Protein AF-A0A9J6C7L0-F1 (afdb_monomer)

pLDDT: mean 84.67, std 9.62, range [51.88, 96.75]

Structure (mmCIF, N/CA/C/O backbone):
data_AF-A0A9J6C7L0-F1
#
_entry.id   AF-A0A9J6C7L0-F1
#
loop_
_atom_site.group_PDB
_atom_site.id
_atom_site.type_symbol
_atom_site.label_atom_id
_atom_site.label_alt_id
_atom_site.label_comp_id
_atom_site.label_asym_id
_atom_site.label_entity_id
_atom_site.label_seq_id
_atom_site.pdbx_PDB_ins_code
_atom_site.Cartn_x
_atom_site.Cartn_y
_atom_site.Cartn_z
_atom_site.occupancy
_atom_site.B_iso_or_equiv
_atom_site.auth_seq_id
_atom_site.auth_comp_id
_atom_site.auth_asym_id
_atom_site.auth_atom_id
_atom_site.pdbx_PDB_model_num
ATOM 1 N N . MET A 1 1 ? -44.181 -5.291 15.556 1.00 54.94 1 MET A N 1
ATOM 2 C CA . MET A 1 1 ? -43.807 -6.656 15.125 1.00 54.94 1 MET A CA 1
ATOM 3 C C . MET A 1 1 ? -42.482 -6.672 14.355 1.00 54.94 1 MET A C 1
ATOM 5 O O . MET A 1 1 ? -41.574 -7.349 14.804 1.00 54.94 1 MET A O 1
ATOM 9 N N . PHE A 1 2 ? -42.306 -5.864 13.298 1.00 54.66 2 PHE A N 1
ATOM 10 C CA . PHE A 1 2 ? -41.062 -5.820 12.501 1.00 54.66 2 PHE A CA 1
ATOM 11 C C . PHE A 1 2 ? -39.790 -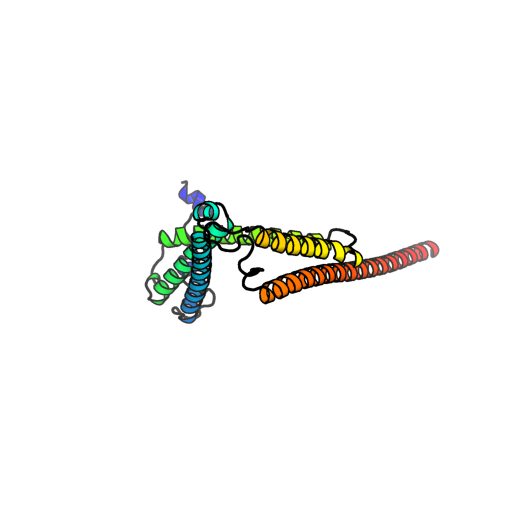5.464 13.306 1.00 54.66 2 PHE A C 1
ATOM 13 O O . PHE A 1 2 ? -38.812 -6.200 13.251 1.00 54.66 2 PHE A O 1
ATOM 20 N N . LYS A 1 3 ? -39.829 -4.419 14.153 1.00 56.06 3 LYS A N 1
ATOM 21 C CA . LYS A 1 3 ? -38.706 -4.065 15.053 1.00 56.06 3 LYS A CA 1
ATOM 22 C C . LYS A 1 3 ? -38.279 -5.210 15.981 1.00 56.06 3 LYS A C 1
ATOM 24 O O . LYS A 1 3 ? -37.093 -5.441 16.155 1.00 56.06 3 LYS A O 1
ATOM 29 N N . ALA A 1 4 ? -39.239 -5.961 16.523 1.00 58.25 4 ALA A N 1
ATOM 30 C CA . ALA A 1 4 ? -38.957 -7.078 17.427 1.00 58.25 4 ALA A CA 1
ATOM 31 C C . ALA A 1 4 ? -38.304 -8.272 16.704 1.00 58.25 4 ALA A C 1
ATOM 33 O O . ALA A 1 4 ? -37.498 -8.981 17.297 1.00 58.25 4 ALA A O 1
ATOM 34 N N . VAL A 1 5 ? -38.617 -8.481 15.419 1.00 62.66 5 VAL A N 1
ATOM 35 C CA . VAL A 1 5 ? -37.974 -9.507 14.581 1.00 62.66 5 VAL A CA 1
ATOM 36 C C . VAL A 1 5 ? -36.555 -9.080 14.195 1.00 62.66 5 VAL A C 1
ATOM 38 O O . VAL A 1 5 ? -35.635 -9.881 14.333 1.00 62.66 5 VAL A O 1
ATOM 41 N N . CYS A 1 6 ? -36.346 -7.815 13.806 1.00 55.56 6 CYS A N 1
ATOM 42 C CA . CYS A 1 6 ? -35.007 -7.281 13.528 1.00 55.56 6 CYS A CA 1
ATOM 43 C C . CYS A 1 6 ? -34.099 -7.308 14.762 1.00 55.56 6 CYS A C 1
ATOM 45 O O . CYS A 1 6 ? -32.943 -7.697 14.644 1.00 55.56 6 CYS A O 1
ATOM 47 N N . GLN A 1 7 ? -34.621 -6.976 15.944 1.00 59.50 7 GLN A N 1
ATOM 48 C CA . GLN A 1 7 ? -33.874 -7.040 17.202 1.00 59.50 7 GLN A CA 1
ATOM 49 C C . GLN A 1 7 ? -33.487 -8.484 17.564 1.00 59.50 7 GLN A C 1
ATOM 51 O O . GLN A 1 7 ? -32.376 -8.737 18.012 1.00 59.50 7 GLN A O 1
ATOM 56 N N . LYS A 1 8 ? -34.367 -9.457 17.296 1.00 56.41 8 LYS A N 1
ATOM 57 C CA . LYS A 1 8 ? -34.103 -10.886 17.535 1.00 56.41 8 LYS A CA 1
ATOM 58 C C . LYS A 1 8 ? -33.110 -11.497 16.535 1.00 56.41 8 LYS A C 1
ATOM 60 O O . LYS A 1 8 ? -32.445 -12.473 16.862 1.00 56.41 8 LYS A O 1
ATOM 65 N N . LEU A 1 9 ? -33.015 -10.923 15.335 1.00 60.03 9 LEU A N 1
ATOM 66 C CA . LEU A 1 9 ? -32.056 -11.300 14.290 1.00 60.03 9 LEU A CA 1
ATOM 67 C C . LEU A 1 9 ? -30.777 -10.444 14.305 1.00 60.03 9 LEU A C 1
ATOM 69 O O . LEU A 1 9 ? -29.907 -10.652 13.465 1.00 60.03 9 LEU A O 1
ATOM 73 N N . ASN A 1 10 ? -30.656 -9.488 15.235 1.00 60.00 10 ASN A N 1
ATOM 74 C CA . ASN A 1 10 ? -29.557 -8.519 15.293 1.00 60.00 10 ASN A CA 1
ATOM 75 C C . ASN A 1 10 ? -29.385 -7.683 14.000 1.00 60.00 10 ASN A C 1
ATOM 77 O O . ASN A 1 10 ? -28.289 -7.247 13.662 1.00 60.00 10 ASN A O 1
ATOM 81 N N . ILE A 1 11 ? -30.481 -7.478 13.260 1.00 64.50 11 ILE A N 1
ATOM 82 C CA . ILE A 1 11 ? -30.552 -6.683 12.019 1.00 64.50 11 ILE A CA 1
ATOM 83 C C . ILE A 1 11 ? -30.805 -5.195 12.335 1.00 64.50 11 ILE A C 1
ATOM 85 O O . ILE A 1 11 ? -30.754 -4.347 11.444 1.00 64.50 11 ILE A O 1
ATOM 89 N N . ASP A 1 12 ? -31.091 -4.852 13.595 1.00 64.44 12 ASP A N 1
ATOM 90 C CA . ASP A 1 12 ? -31.278 -3.456 13.990 1.00 64.44 12 ASP A CA 1
ATOM 91 C C . ASP A 1 12 ? -29.945 -2.687 13.986 1.00 64.44 12 ASP A C 1
ATOM 93 O O . ASP A 1 12 ? -28.890 -3.215 14.331 1.00 64.44 12 ASP A O 1
ATOM 97 N N . PHE A 1 13 ? -29.996 -1.411 13.605 1.00 66.75 13 PHE A N 1
ATOM 98 C CA . PHE A 1 13 ? -28.826 -0.526 13.540 1.00 66.75 13 PHE A CA 1
ATOM 99 C C . PHE A 1 13 ? -28.478 0.092 14.909 1.00 66.75 13 PHE A C 1
ATOM 101 O O . PHE A 1 13 ? -27.737 1.077 14.994 1.00 66.75 13 PHE A O 1
ATOM 108 N N . ASP A 1 14 ? -29.054 -0.464 15.971 1.00 69.19 14 ASP A N 1
ATOM 109 C CA . ASP A 1 14 ? -28.861 -0.079 17.358 1.00 69.19 14 ASP A CA 1
ATOM 110 C C . ASP A 1 14 ? -27.940 -1.081 18.054 1.00 69.19 14 ASP A C 1
ATOM 112 O O . ASP A 1 14 ? -28.116 -2.291 17.964 1.00 69.19 14 ASP A O 1
ATOM 116 N N . HIS A 1 15 ? -26.931 -0.553 18.742 1.00 72.12 15 HIS A N 1
ATOM 117 C CA . HIS A 1 15 ? -25.973 -1.340 19.502 1.00 72.12 15 HIS A CA 1
ATOM 118 C C . HIS A 1 15 ? -26.168 -1.067 20.992 1.00 72.12 15 HIS A C 1
ATOM 120 O O . HIS A 1 15 ? -26.134 0.090 21.420 1.00 72.12 15 HIS A O 1
ATOM 126 N N . ASP A 1 16 ? -26.282 -2.133 21.786 1.00 67.94 16 ASP A N 1
ATOM 127 C CA . ASP A 1 16 ? -26.608 -2.077 23.221 1.00 67.94 16 ASP A CA 1
ATOM 128 C C . ASP A 1 16 ? -25.587 -1.289 24.065 1.00 67.94 16 ASP A C 1
ATOM 130 O O . ASP A 1 16 ? -25.876 -0.860 25.179 1.00 67.94 16 ASP A O 1
ATOM 134 N N . ALA A 1 17 ? -24.376 -1.076 23.539 1.00 71.50 17 ALA A N 1
ATOM 135 C CA . ALA A 1 17 ? -23.316 -0.311 24.195 1.00 71.50 17 ALA A CA 1
ATOM 136 C C . ALA A 1 17 ? -22.705 0.759 23.262 1.00 71.50 17 ALA A C 1
ATOM 138 O O . ALA A 1 17 ? -21.650 0.510 22.668 1.00 71.50 17 ALA A O 1
ATOM 139 N N . PRO A 1 18 ? -23.318 1.953 23.125 1.00 74.06 18 PRO A N 1
ATOM 140 C CA . PRO A 1 18 ? -22.822 3.038 22.264 1.00 74.06 18 PRO A CA 1
ATOM 141 C C . PRO A 1 18 ? -21.454 3.586 22.706 1.00 74.06 18 PRO A C 1
ATOM 143 O O . PRO A 1 18 ? -20.660 4.053 21.891 1.00 74.06 18 PRO A O 1
ATOM 146 N N . LEU A 1 19 ? -21.134 3.473 23.997 1.00 7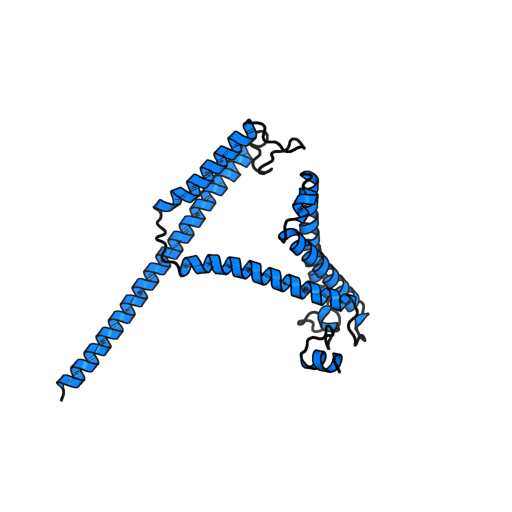2.62 19 LEU A N 1
ATOM 147 C CA . LEU A 1 19 ? -19.866 3.935 24.572 1.00 72.62 19 LEU A CA 1
ATOM 148 C C . LEU A 1 19 ? -18.640 3.198 24.024 1.00 72.62 19 LEU A C 1
ATOM 150 O O . LEU A 1 19 ? -17.524 3.721 24.064 1.00 72.62 19 LEU A O 1
ATOM 154 N N . LYS A 1 20 ? -18.831 1.992 23.476 1.00 79.25 20 LYS A N 1
ATOM 155 C CA . LYS A 1 20 ? -17.743 1.198 22.894 1.00 79.25 20 LYS A CA 1
ATOM 156 C C . LYS A 1 20 ? -17.184 1.812 21.608 1.00 79.25 20 LYS A C 1
ATOM 158 O O . LYS A 1 20 ? -16.032 1.562 21.281 1.00 79.25 20 LYS A O 1
ATOM 163 N N . PHE A 1 21 ? -17.946 2.652 20.901 1.00 79.44 21 PHE A N 1
ATOM 164 C CA . PHE A 1 21 ? -17.466 3.314 19.678 1.00 79.44 21 PHE A CA 1
ATOM 165 C C . PHE A 1 21 ? -16.457 4.438 19.953 1.00 79.44 21 PHE A C 1
ATOM 167 O O . PHE A 1 21 ? -15.695 4.821 19.062 1.00 79.44 21 PHE A O 1
ATOM 174 N N . SER A 1 22 ? -16.455 4.980 21.173 1.00 76.94 22 SER A N 1
ATOM 175 C CA . SER A 1 22 ? -15.651 6.141 21.560 1.00 76.94 22 SER A CA 1
ATOM 176 C C . SER A 1 22 ? -14.536 5.827 22.557 1.00 76.94 22 SER A C 1
ATOM 178 O O . SER A 1 22 ? -13.767 6.725 22.897 1.00 76.94 22 SER A O 1
ATOM 180 N N . SER A 1 23 ? -14.443 4.583 23.029 1.00 78.44 23 SER A N 1
ATOM 181 C CA . SER A 1 23 ? -13.485 4.144 24.045 1.00 78.44 23 SER A CA 1
ATOM 182 C C . SER A 1 23 ? -12.586 3.021 23.529 1.00 78.44 23 SER A C 1
ATOM 184 O O . SER A 1 23 ? -12.937 2.277 22.613 1.00 78.44 23 SER A O 1
ATOM 186 N N . SER A 1 24 ? -11.392 2.906 24.110 1.00 81.25 24 SER A N 1
ATOM 187 C CA . SER A 1 24 ? -10.527 1.753 23.861 1.00 81.25 24 SER A CA 1
ATOM 188 C C . SER A 1 24 ? -11.001 0.552 24.678 1.00 81.25 24 SER A C 1
ATOM 190 O O . SER A 1 24 ? -11.310 0.694 25.859 1.00 81.25 24 SER A O 1
ATOM 192 N N . GLN A 1 25 ? -10.960 -0.647 24.091 1.00 80.81 25 GLN A N 1
ATOM 193 C CA . GLN A 1 25 ? -11.170 -1.897 24.839 1.00 80.81 25 GLN A CA 1
ATOM 194 C C . GLN A 1 25 ? -10.121 -2.098 25.945 1.00 80.81 25 GLN A C 1
ATOM 196 O O . GLN A 1 25 ? -10.380 -2.768 26.938 1.00 80.81 25 GLN A O 1
ATOM 201 N N . TRP A 1 26 ? -8.947 -1.484 25.789 1.00 75.12 26 TRP A N 1
ATOM 202 C CA . TRP A 1 26 ? -7.806 -1.613 26.695 1.00 75.12 26 TRP A CA 1
ATOM 203 C C . TRP A 1 26 ? -7.731 -0.470 27.721 1.00 75.12 26 TRP A C 1
ATOM 205 O O . TRP A 1 26 ? -6.706 -0.274 28.376 1.00 75.12 26 TRP A O 1
ATOM 215 N N . GLN A 1 27 ? -8.792 0.334 27.845 1.00 76.31 27 GLN A N 1
ATOM 216 C CA . GLN A 1 27 ? -8.830 1.473 28.756 1.00 76.31 27 GLN A CA 1
ATOM 217 C C . GLN A 1 27 ? -9.140 1.018 30.189 1.00 76.31 27 GLN A C 1
ATOM 219 O O . GLN A 1 27 ? -10.197 0.454 30.445 1.00 76.31 27 GLN A O 1
ATOM 224 N N . ARG A 1 28 ? -8.240 1.294 31.145 1.00 65.88 28 ARG A N 1
ATOM 225 C CA . ARG A 1 28 ? -8.468 1.008 32.581 1.00 65.88 28 ARG A CA 1
ATOM 226 C C . ARG A 1 28 ? -9.191 2.133 33.337 1.00 65.88 28 ARG A C 1
ATOM 228 O O . ARG A 1 28 ? -9.715 1.901 34.416 1.00 65.88 28 ARG A O 1
ATOM 235 N N . SER A 1 29 ? -9.188 3.351 32.794 1.00 68.19 29 SER A N 1
ATOM 236 C CA . SER A 1 29 ? -9.793 4.554 33.390 1.00 68.19 29 SER A CA 1
ATOM 237 C C . SER A 1 29 ? -10.871 5.112 32.465 1.00 68.19 29 SER A C 1
ATOM 239 O O . SER A 1 29 ? -10.795 4.895 31.263 1.00 68.19 29 SER A O 1
ATOM 241 N N . ASN A 1 30 ? -11.830 5.891 32.970 1.00 67.31 30 ASN A N 1
ATOM 242 C CA . ASN A 1 30 ? -12.848 6.551 32.137 1.00 67.31 30 ASN A CA 1
ATOM 243 C C . ASN A 1 30 ? -12.258 7.577 31.150 1.00 67.31 30 ASN A C 1
ATOM 245 O O . ASN A 1 30 ? -12.892 7.905 30.148 1.00 67.31 30 ASN A O 1
ATOM 249 N N . LYS A 1 31 ? -11.028 8.053 31.387 1.00 78.06 31 LYS A N 1
ATOM 250 C CA . LYS A 1 31 ? -10.314 8.987 30.505 1.00 78.06 31 LYS A CA 1
ATOM 251 C C . LYS A 1 31 ? -8.965 8.411 30.085 1.00 78.06 31 LYS A C 1
ATOM 253 O O . LYS A 1 31 ? -8.180 7.988 30.929 1.00 78.06 31 LYS A O 1
ATOM 258 N N . CYS A 1 32 ? -8.673 8.444 28.787 1.00 82.50 32 CYS A N 1
ATOM 259 C CA . CYS A 1 32 ? -7.375 8.050 28.244 1.00 82.50 32 CYS A CA 1
ATOM 260 C C . CYS A 1 32 ? -6.942 9.012 27.140 1.00 82.50 32 CYS A C 1
ATOM 262 O O . CYS A 1 32 ? -7.397 8.923 26.000 1.00 82.50 32 CYS A O 1
ATOM 264 N N . LEU A 1 33 ? -6.042 9.933 27.491 1.00 85.88 33 LEU A N 1
ATOM 265 C CA . LEU A 1 33 ? -5.489 10.903 26.549 1.00 85.88 33 LEU A CA 1
ATOM 266 C C . LEU A 1 33 ? -4.690 10.212 25.433 1.00 85.88 33 LEU A C 1
ATOM 268 O O . LEU A 1 33 ? -4.807 10.585 24.270 1.00 85.88 33 LEU A O 1
ATOM 272 N N . THR A 1 34 ? -3.945 9.155 25.769 1.00 87.88 34 THR A N 1
ATOM 273 C CA . THR A 1 34 ? -3.142 8.378 24.812 1.00 87.88 34 THR A CA 1
ATOM 274 C C . THR A 1 34 ? -3.988 7.813 23.672 1.00 87.88 34 THR A C 1
ATOM 276 O O . THR A 1 34 ? -3.588 7.884 22.513 1.00 87.88 34 THR A O 1
ATOM 279 N N . TYR A 1 35 ? -5.188 7.307 23.974 1.00 88.38 35 TYR A N 1
ATOM 280 C CA . TYR A 1 35 ? -6.113 6.811 22.954 1.00 88.38 35 TYR A CA 1
ATOM 281 C C . TYR A 1 35 ? -6.605 7.931 22.026 1.00 88.38 35 TYR A C 1
ATOM 283 O O . TYR A 1 35 ? -6.656 7.746 20.811 1.00 88.38 35 TYR A O 1
ATOM 291 N N . VAL A 1 36 ? -6.914 9.110 22.576 1.00 90.50 36 VAL A N 1
ATOM 292 C CA . VAL A 1 36 ? -7.337 10.279 21.786 1.00 90.50 36 VAL A CA 1
ATOM 293 C C . VAL A 1 36 ? -6.219 10.736 20.849 1.00 90.50 36 VAL A C 1
ATOM 295 O O . VAL A 1 36 ? -6.472 10.935 19.662 1.00 90.50 36 VAL A O 1
ATOM 298 N N . ILE A 1 37 ? -4.982 10.834 21.348 1.00 92.62 37 ILE A N 1
ATOM 299 C CA . ILE A 1 37 ? -3.805 11.191 20.539 1.00 92.62 37 ILE A CA 1
ATOM 300 C C . ILE A 1 37 ? -3.626 10.190 19.395 1.00 92.62 37 ILE A C 1
ATOM 302 O O . ILE A 1 37 ? -3.525 10.594 18.240 1.00 92.62 37 ILE A O 1
ATOM 306 N N . TYR A 1 38 ? -3.665 8.888 19.691 1.00 93.56 38 TYR A N 1
ATOM 307 C CA . TYR A 1 38 ? -3.589 7.837 18.676 1.00 93.56 38 TYR A CA 1
ATOM 308 C C . TYR A 1 38 ? -4.659 8.002 17.582 1.00 93.56 38 TYR A C 1
ATOM 310 O O . TYR A 1 38 ? -4.345 7.936 16.394 1.00 93.56 38 TYR A O 1
ATOM 318 N N . ARG A 1 39 ? -5.918 8.269 17.957 1.00 93.12 39 ARG A N 1
ATOM 319 C CA . ARG A 1 39 ? -7.016 8.430 16.988 1.00 93.12 39 ARG A CA 1
ATOM 320 C C . ARG A 1 39 ? -6.816 9.647 16.089 1.00 93.12 39 ARG A C 1
ATOM 322 O O . ARG A 1 39 ? -7.070 9.550 14.891 1.00 93.12 39 ARG A O 1
ATOM 329 N N . TRP A 1 40 ? -6.323 10.756 16.638 1.00 95.94 40 TRP A N 1
ATOM 330 C CA . TRP A 1 40 ? -5.983 11.940 15.849 1.00 95.94 40 TRP A CA 1
ATOM 331 C C . TRP A 1 40 ? -4.794 11.706 14.919 1.00 95.94 40 TRP A C 1
ATOM 333 O O . TRP A 1 40 ? -4.863 12.119 13.766 1.00 95.94 40 TRP A O 1
ATOM 343 N N . LEU A 1 41 ? -3.753 10.990 15.354 1.00 96.44 41 LEU A N 1
ATOM 344 C CA . LEU A 1 41 ? -2.626 10.628 14.484 1.00 96.44 41 LEU A CA 1
ATOM 345 C C . LEU A 1 41 ? -3.085 9.797 13.278 1.00 96.44 41 LEU A C 1
ATOM 347 O O . LEU A 1 41 ? -2.716 10.098 12.143 1.00 96.44 41 LEU A O 1
ATOM 351 N N . VAL A 1 42 ? -3.945 8.800 13.506 1.00 93.94 42 VAL A N 1
ATOM 352 C CA . VAL A 1 42 ? -4.522 7.982 12.427 1.00 93.94 42 VAL A CA 1
ATOM 353 C C . VAL A 1 42 ? -5.383 8.833 11.487 1.00 93.94 42 VAL A C 1
ATOM 355 O O . VAL A 1 42 ? -5.260 8.712 10.270 1.00 93.94 42 VAL A O 1
ATOM 358 N N . ALA A 1 43 ? -6.221 9.724 12.026 1.00 95.81 43 ALA A N 1
ATOM 359 C CA . ALA A 1 43 ? -7.041 10.619 11.211 1.00 95.81 43 ALA A CA 1
ATOM 360 C C . ALA A 1 43 ? -6.182 11.560 10.349 1.00 95.81 43 ALA A C 1
ATOM 362 O O . ALA A 1 43 ? -6.441 11.707 9.156 1.00 95.81 43 ALA A O 1
ATOM 363 N N . ILE A 1 44 ? -5.126 12.147 10.921 1.00 96.75 44 ILE A N 1
ATOM 364 C CA . ILE A 1 44 ? -4.192 13.026 10.205 1.00 96.75 44 ILE A CA 1
ATOM 365 C C . ILE A 1 44 ? -3.511 12.273 9.062 1.00 96.75 44 ILE A C 1
ATOM 367 O O . ILE A 1 44 ? -3.451 12.796 7.952 1.00 96.75 44 ILE A O 1
ATOM 371 N N . PHE A 1 45 ? -3.055 11.040 9.292 1.00 95.94 45 PHE A N 1
ATOM 372 C CA . PHE A 1 45 ? -2.433 10.217 8.253 1.00 95.94 45 PHE A CA 1
ATOM 373 C C . PHE A 1 45 ? -3.360 9.997 7.044 1.00 95.94 45 PHE A C 1
ATOM 375 O O . PHE A 1 45 ? -2.947 10.180 5.893 1.00 95.94 45 PHE A O 1
ATOM 382 N N . PHE A 1 46 ? -4.627 9.645 7.284 1.00 94.94 46 PHE A N 1
ATOM 383 C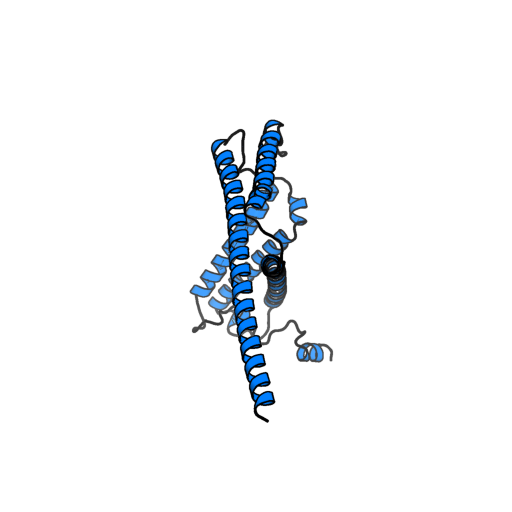 CA . PHE A 1 46 ? -5.583 9.398 6.202 1.00 94.94 46 PHE A CA 1
ATOM 384 C C . PHE A 1 46 ? -6.070 10.680 5.525 1.00 94.94 46 PHE A C 1
ATOM 386 O O . PHE A 1 46 ? -6.201 10.694 4.300 1.00 94.94 46 PHE A O 1
ATOM 393 N N . ILE A 1 47 ? -6.270 11.767 6.276 1.00 95.44 47 ILE A N 1
ATOM 394 C CA . ILE A 1 47 ? -6.566 13.087 5.702 1.00 95.44 47 ILE A CA 1
ATOM 395 C C . ILE A 1 47 ? -5.410 13.531 4.807 1.00 95.44 47 ILE A C 1
ATOM 397 O O . ILE A 1 47 ? -5.642 13.904 3.661 1.00 95.44 47 ILE A O 1
ATOM 401 N N . PHE A 1 48 ? -4.169 13.446 5.289 1.00 95.88 48 PHE A N 1
ATOM 402 C CA . PHE A 1 48 ? -2.985 13.800 4.512 1.00 95.88 48 PHE A CA 1
ATOM 403 C C . PHE A 1 48 ? -2.907 12.976 3.225 1.00 95.88 48 PHE A C 1
ATOM 405 O O . PHE A 1 48 ? -2.746 13.531 2.139 1.00 95.88 48 PHE A O 1
ATOM 412 N N . SER A 1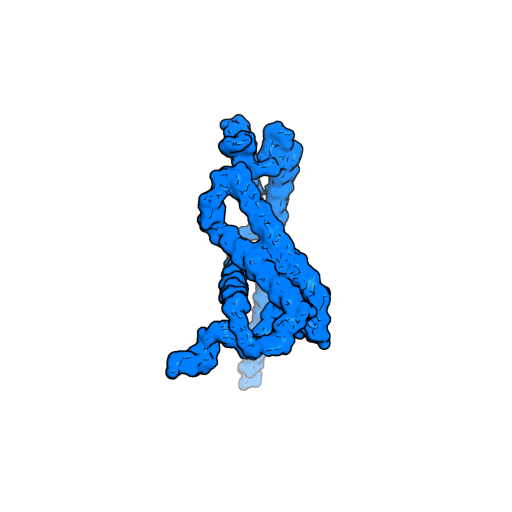 49 ? -3.094 11.660 3.318 1.00 93.69 49 SER A N 1
ATOM 413 C CA . SER A 1 49 ? -3.104 10.772 2.151 1.00 93.69 49 SER A CA 1
ATOM 414 C C . SER A 1 49 ? -4.196 11.151 1.142 1.00 93.69 49 SER A C 1
ATOM 416 O O . SER A 1 49 ? -3.941 11.195 -0.063 1.00 93.69 49 SER A O 1
ATOM 418 N N . PHE A 1 50 ? -5.402 11.480 1.613 1.00 94.06 50 PHE A N 1
ATOM 419 C CA . PHE A 1 50 ? -6.503 11.921 0.757 1.00 94.06 50 PHE A CA 1
ATOM 420 C C . PHE A 1 50 ? -6.231 13.286 0.108 1.00 94.06 50 PHE A C 1
ATOM 422 O O . PHE A 1 50 ? -6.427 13.446 -1.094 1.00 94.06 50 PHE A O 1
ATOM 429 N N . VAL A 1 51 ? -5.707 14.255 0.859 1.00 93.75 51 VAL A N 1
ATOM 430 C CA . VAL A 1 51 ? -5.360 15.583 0.334 1.00 93.75 51 VAL A CA 1
ATOM 431 C C . VAL A 1 51 ? -4.278 15.481 -0.739 1.00 93.75 51 VAL A C 1
ATOM 433 O O . VAL A 1 51 ? -4.459 16.035 -1.820 1.00 93.75 51 VAL A O 1
ATOM 436 N N . ASN A 1 52 ? -3.209 14.711 -0.513 1.00 91.19 52 ASN A N 1
ATOM 437 C CA . ASN A 1 52 ? -2.182 14.477 -1.537 1.00 91.19 52 ASN A CA 1
ATOM 438 C C . ASN A 1 52 ? -2.768 13.826 -2.795 1.00 91.19 52 ASN A C 1
ATOM 440 O O . ASN A 1 52 ? -2.456 14.225 -3.916 1.00 91.19 52 ASN A O 1
ATOM 444 N N . SER A 1 53 ? -3.669 12.860 -2.610 1.00 90.56 53 SER A N 1
ATOM 445 C CA . SER A 1 53 ? -4.400 12.203 -3.694 1.00 90.56 53 SER A CA 1
ATOM 446 C C . SER A 1 53 ? -5.194 13.218 -4.539 1.00 90.56 53 SER A C 1
ATOM 448 O O . SER A 1 53 ? -5.153 13.161 -5.776 1.00 90.56 53 SER A O 1
ATOM 450 N N . ILE A 1 54 ? -5.863 14.188 -3.908 1.00 90.06 54 ILE A N 1
ATOM 451 C CA . ILE A 1 54 ? -6.613 15.252 -4.593 1.00 90.06 54 ILE A CA 1
ATOM 452 C C . ILE A 1 54 ? -5.688 16.278 -5.249 1.00 90.06 54 ILE A C 1
ATOM 454 O O . ILE A 1 54 ? -5.882 16.564 -6.428 1.00 90.06 54 ILE A O 1
ATOM 458 N N . ILE A 1 55 ? -4.664 16.782 -4.552 1.00 90.00 55 ILE A N 1
ATOM 459 C CA . ILE A 1 55 ? -3.695 17.747 -5.104 1.00 90.00 55 ILE A CA 1
ATOM 460 C C . ILE A 1 55 ? -3.084 17.199 -6.393 1.00 90.00 55 ILE A C 1
ATOM 462 O O . ILE A 1 55 ? -3.116 17.870 -7.422 1.00 90.00 55 ILE A O 1
ATOM 466 N N . PHE A 1 56 ? -2.637 15.943 -6.372 1.00 85.06 56 PHE A N 1
ATOM 467 C CA . PHE A 1 56 ? -2.094 15.277 -7.553 1.00 85.06 56 PHE A CA 1
ATOM 468 C C . PHE A 1 56 ? -3.115 15.186 -8.703 1.00 85.06 56 PHE A C 1
ATOM 470 O O . PHE A 1 56 ? -2.774 15.308 -9.877 1.00 85.06 56 PHE A O 1
ATOM 477 N N . SER A 1 57 ? -4.398 15.009 -8.381 1.00 85.44 57 SER A N 1
ATOM 478 C CA . SER A 1 57 ? -5.475 14.948 -9.380 1.00 85.44 57 SER A CA 1
ATOM 479 C C . SER A 1 57 ? -5.803 16.313 -9.991 1.00 85.44 57 SER A C 1
ATOM 481 O O . SER A 1 57 ? -6.115 16.387 -11.183 1.00 85.44 57 SER A O 1
ATOM 483 N N . ILE A 1 58 ? -5.731 17.382 -9.190 1.00 85.75 58 ILE A N 1
ATOM 484 C CA . ILE A 1 58 ? -5.901 18.773 -9.637 1.00 85.75 58 ILE A CA 1
ATOM 485 C C . ILE A 1 58 ? -4.744 19.158 -10.550 1.00 85.75 58 ILE A C 1
ATOM 487 O O . ILE A 1 58 ? -4.983 19.651 -11.648 1.00 85.75 58 ILE A O 1
ATOM 491 N N . GLN A 1 59 ? -3.511 18.867 -10.129 1.00 84.25 59 GLN A N 1
ATOM 492 C CA . GLN A 1 59 ? -2.300 19.151 -10.898 1.00 84.25 59 GLN A CA 1
ATOM 493 C C . GLN A 1 59 ? -2.313 18.496 -12.273 1.00 84.25 59 GLN A C 1
ATOM 495 O O . GLN A 1 59 ? -1.777 19.067 -13.201 1.00 84.25 59 GLN A O 1
ATOM 500 N N . ARG A 1 60 ? -2.961 17.336 -12.434 1.00 77.31 60 ARG A N 1
ATOM 501 C CA . ARG A 1 60 ? -3.111 16.674 -13.741 1.00 77.31 60 ARG A CA 1
ATOM 502 C C . ARG A 1 60 ? -4.434 17.003 -14.439 1.00 77.31 60 ARG A C 1
ATOM 504 O O . ARG A 1 60 ? -4.693 16.511 -15.536 1.00 77.31 60 ARG A O 1
ATOM 511 N N . ASN A 1 61 ? -5.290 17.825 -13.818 1.00 79.06 61 ASN A N 1
ATOM 512 C CA . ASN A 1 61 ? -6.680 18.133 -14.195 1.00 79.06 61 ASN A CA 1
ATOM 513 C C . ASN A 1 61 ? -7.412 16.889 -14.718 1.00 79.06 61 ASN A C 1
ATOM 515 O O . ASN A 1 61 ? -8.002 16.843 -15.795 1.00 79.06 61 ASN A O 1
ATOM 519 N N . GLN A 1 62 ? -7.276 15.830 -13.929 1.00 80.31 62 GLN A N 1
ATOM 520 C CA . GLN A 1 62 ? -7.928 14.541 -14.101 1.00 80.31 62 GLN A CA 1
ATOM 521 C C . GLN A 1 62 ? -8.917 14.316 -12.952 1.00 80.31 62 GLN A C 1
ATOM 523 O O . GLN A 1 62 ? -9.235 13.182 -12.636 1.00 80.31 62 GLN A O 1
ATOM 528 N N . LEU A 1 63 ? -9.428 15.385 -12.326 1.00 78.69 63 LEU A N 1
ATOM 529 C CA . LEU A 1 63 ? -10.339 15.310 -11.177 1.00 78.69 63 LEU A CA 1
ATOM 530 C C . LEU A 1 63 ? -11.546 14.398 -11.420 1.00 78.69 63 LEU A C 1
ATOM 532 O O . LEU A 1 63 ? -11.872 13.567 -10.576 1.00 78.69 63 LEU A O 1
ATOM 536 N N . ILE A 1 64 ? -12.176 14.526 -12.589 1.00 81.94 64 ILE A N 1
ATOM 537 C CA . ILE A 1 64 ? -13.343 13.716 -12.960 1.00 81.94 64 ILE A CA 1
ATOM 538 C C . ILE A 1 64 ? -12.939 12.246 -13.123 1.00 81.94 64 ILE A C 1
ATOM 540 O O . ILE A 1 64 ? -13.617 11.356 -12.623 1.00 81.94 64 ILE A O 1
ATOM 544 N N . VAL A 1 65 ? -11.786 11.989 -13.748 1.00 79.00 65 VAL A N 1
ATOM 545 C CA . VAL A 1 65 ? -11.236 10.633 -13.900 1.00 79.00 65 VAL A CA 1
ATOM 546 C C . VAL A 1 65 ? -10.856 10.047 -12.535 1.00 79.00 65 VAL A C 1
ATOM 548 O O . VAL A 1 65 ? -11.059 8.863 -12.284 1.00 79.00 65 VAL A O 1
ATOM 551 N N . SER A 1 66 ? -10.382 10.876 -11.604 1.00 76.44 66 SER A N 1
ATOM 552 C CA . SER A 1 66 ? -10.077 10.474 -10.232 1.00 76.44 66 SER A CA 1
ATOM 553 C C . SER A 1 66 ? -11.307 9.968 -9.477 1.00 76.44 66 SER A C 1
ATOM 555 O O . SER A 1 66 ? -11.164 9.068 -8.652 1.00 76.44 66 SER A O 1
ATOM 557 N N . ALA A 1 67 ? -12.507 10.463 -9.793 1.00 79.44 67 ALA A N 1
ATOM 558 C CA . ALA A 1 67 ? -13.761 9.979 -9.215 1.00 79.44 67 ALA A CA 1
ATOM 559 C C . ALA A 1 67 ? -14.200 8.601 -9.753 1.00 79.44 67 ALA A C 1
ATOM 561 O O . ALA A 1 67 ? -15.110 7.997 -9.197 1.00 79.44 67 ALA A O 1
ATOM 562 N N . ILE A 1 68 ? -13.555 8.065 -10.793 1.00 84.38 68 ILE A N 1
ATOM 563 C CA . ILE A 1 68 ? -13.843 6.717 -11.312 1.00 84.38 68 ILE A CA 1
ATOM 564 C C . ILE A 1 68 ? -13.106 5.647 -10.488 1.00 84.38 68 ILE A C 1
ATOM 566 O O . ILE A 1 68 ? -13.581 4.523 -10.338 1.00 84.38 68 ILE A O 1
ATOM 570 N N . TYR A 1 69 ? -11.949 5.984 -9.907 1.00 82.50 69 TYR A N 1
ATOM 571 C CA . TYR A 1 69 ? -11.137 5.017 -9.169 1.00 82.50 69 TYR A CA 1
ATOM 572 C C . TYR A 1 69 ? -11.739 4.690 -7.798 1.00 82.50 69 TYR A C 1
ATOM 574 O O . TYR A 1 69 ? -11.657 5.484 -6.857 1.00 82.50 69 TYR A O 1
ATOM 582 N N . LEU A 1 70 ? -12.245 3.463 -7.653 1.00 81.94 70 LEU A N 1
ATOM 583 C CA . LEU A 1 70 ? -12.816 2.936 -6.407 1.00 81.94 70 LEU A CA 1
ATOM 584 C C . LEU A 1 70 ? -11.870 3.079 -5.198 1.00 81.94 70 LEU A C 1
ATOM 586 O O . LEU A 1 70 ? -12.306 3.406 -4.096 1.00 81.94 70 LEU A O 1
ATOM 590 N N . THR A 1 71 ? -10.559 2.925 -5.399 1.00 83.81 71 THR A N 1
ATOM 591 C CA . THR A 1 71 ? -9.549 3.064 -4.335 1.00 83.81 71 THR A CA 1
ATOM 592 C C . THR A 1 71 ? -9.555 4.452 -3.688 1.00 83.81 71 THR A C 1
ATOM 594 O O . THR A 1 71 ? -9.312 4.574 -2.487 1.00 83.81 71 THR A O 1
ATOM 597 N N . ARG A 1 72 ? -9.867 5.510 -4.449 1.00 86.75 72 ARG A N 1
ATOM 598 C CA . ARG A 1 72 ? -9.929 6.881 -3.917 1.00 86.75 72 ARG A CA 1
ATOM 599 C C . ARG A 1 72 ? -11.198 7.117 -3.098 1.00 86.75 72 ARG A C 1
ATOM 601 O O . ARG A 1 72 ? -11.128 7.818 -2.093 1.00 86.75 72 ARG A O 1
ATOM 608 N N . TRP A 1 73 ? -12.310 6.475 -3.457 1.00 87.38 73 TRP A N 1
ATOM 609 C CA . TRP A 1 73 ? -13.524 6.455 -2.634 1.00 87.38 73 TRP A CA 1
ATOM 610 C C . TRP A 1 73 ? -13.297 5.742 -1.306 1.00 87.38 73 TRP A C 1
ATOM 612 O O . TRP A 1 73 ? -13.644 6.276 -0.256 1.00 87.38 73 TRP A O 1
ATOM 622 N N . ASN A 1 74 ? -12.630 4.587 -1.329 1.00 89.06 74 ASN A N 1
ATOM 623 C CA . ASN A 1 74 ? -12.263 3.886 -0.101 1.00 89.06 74 ASN A CA 1
ATOM 624 C C . ASN A 1 74 ? -11.357 4.749 0.801 1.00 89.06 74 ASN A C 1
ATOM 626 O O . ASN A 1 74 ? -11.555 4.806 2.017 1.00 89.06 74 ASN A O 1
ATOM 630 N N . LEU A 1 75 ? -10.401 5.477 0.211 1.00 90.94 75 LEU A N 1
ATOM 631 C CA . LEU A 1 75 ? -9.541 6.413 0.940 1.00 90.94 75 LEU A CA 1
ATOM 632 C C . LEU A 1 75 ? -10.337 7.572 1.565 1.00 90.94 75 LEU A C 1
ATOM 634 O O . LEU A 1 75 ? -10.110 7.903 2.728 1.00 90.94 75 LEU A O 1
ATOM 638 N N . LEU A 1 76 ? -11.294 8.148 0.828 1.00 92.56 76 LEU A N 1
ATOM 639 C CA . LEU A 1 76 ? -12.201 9.184 1.331 1.00 92.56 76 LEU A CA 1
ATOM 640 C C . LEU A 1 76 ? -13.033 8.676 2.515 1.00 92.56 76 LEU A C 1
ATOM 642 O O . LEU A 1 76 ? -13.061 9.312 3.568 1.00 92.56 76 LEU A O 1
ATOM 646 N N . PHE A 1 77 ? -13.683 7.519 2.374 1.00 92.75 77 PHE A N 1
ATOM 647 C CA . PHE A 1 77 ? -14.504 6.947 3.442 1.00 92.75 77 PHE A CA 1
ATOM 648 C C . PHE A 1 77 ? -13.673 6.615 4.684 1.00 92.75 77 PHE A C 1
ATOM 650 O O . PHE A 1 77 ? -14.119 6.857 5.809 1.00 92.75 77 PHE A O 1
ATOM 657 N N . THR A 1 78 ? -12.437 6.147 4.497 1.00 93.25 78 THR A N 1
ATOM 658 C CA . THR A 1 78 ? -11.491 5.893 5.592 1.00 93.25 78 THR A CA 1
ATOM 659 C C . THR A 1 78 ? -11.068 7.184 6.295 1.00 93.25 78 THR A C 1
ATOM 661 O O . THR A 1 78 ? -11.044 7.227 7.529 1.00 93.25 78 THR A O 1
ATOM 664 N N . ALA A 1 79 ? -10.805 8.261 5.550 1.00 95.38 79 ALA A N 1
ATOM 665 C CA . ALA A 1 79 ? -10.515 9.573 6.127 1.00 95.38 79 ALA A CA 1
ATOM 666 C C . ALA A 1 79 ? -11.704 10.086 6.959 1.00 95.38 79 ALA A C 1
ATOM 668 O O . ALA A 1 79 ? -11.535 10.376 8.139 1.00 95.38 79 ALA A O 1
ATOM 669 N N . ILE A 1 80 ? -12.923 10.074 6.408 1.00 94.88 80 ILE A N 1
ATOM 670 C CA . ILE A 1 80 ? -14.140 10.505 7.123 1.00 94.88 80 ILE A CA 1
ATOM 671 C C . ILE A 1 80 ? -14.345 9.686 8.404 1.00 94.88 80 ILE A C 1
ATOM 673 O O . ILE A 1 80 ? -14.533 10.240 9.487 1.00 94.88 80 ILE A O 1
ATOM 677 N N . THR A 1 81 ? -14.272 8.360 8.299 1.00 94.19 81 THR A N 1
ATOM 678 C CA . THR A 1 81 ? -14.538 7.452 9.421 1.00 94.19 81 THR A CA 1
ATOM 679 C C . THR A 1 81 ? -13.482 7.596 10.516 1.00 94.19 81 THR A C 1
ATOM 681 O O . THR A 1 81 ? -13.823 7.652 11.697 1.00 94.19 81 THR A O 1
ATOM 684 N N . SER A 1 82 ? -12.199 7.720 10.165 1.00 94.12 82 SER A N 1
ATOM 685 C CA . SER A 1 82 ? -11.132 7.934 11.155 1.00 94.12 82 SER A CA 1
ATOM 686 C C . SER A 1 82 ? -11.268 9.280 11.879 1.00 94.12 82 SER A C 1
ATOM 688 O O . SER A 1 82 ? -11.121 9.322 13.103 1.00 94.12 82 SER A O 1
ATOM 690 N N . THR A 1 83 ? -11.659 10.349 11.178 1.00 95.25 83 THR A N 1
ATOM 691 C CA . THR A 1 83 ? -11.961 11.653 11.790 1.00 95.25 83 THR A CA 1
ATOM 692 C C . THR A 1 83 ? -13.176 11.593 12.713 1.00 95.25 83 THR A C 1
ATOM 694 O O . THR A 1 83 ? -13.102 12.083 13.840 1.00 95.25 83 THR A O 1
ATOM 697 N N . MET A 1 84 ? -14.274 10.947 12.302 1.00 92.81 84 MET A N 1
ATOM 698 C CA . MET A 1 84 ? -15.440 10.732 13.173 1.00 92.81 84 MET A CA 1
ATOM 699 C C . MET A 1 84 ? -15.059 9.940 14.432 1.00 92.81 84 MET A C 1
ATOM 701 O O . MET A 1 84 ? -15.479 10.283 15.535 1.00 92.81 84 MET A O 1
ATOM 705 N N . GLY A 1 85 ? -14.197 8.930 14.292 1.00 91.69 85 GLY A N 1
ATOM 706 C CA . GLY A 1 85 ? -13.661 8.159 15.412 1.00 91.69 85 GLY A CA 1
ATOM 707 C C . GLY A 1 85 ? -12.819 8.989 16.390 1.00 91.69 85 GLY A C 1
ATOM 708 O O . GLY A 1 85 ? -12.928 8.792 17.602 1.00 91.69 85 GLY A O 1
ATOM 709 N N . ALA A 1 86 ? -12.006 9.928 15.895 1.00 93.44 86 ALA A N 1
ATOM 710 C CA . ALA A 1 86 ? -11.236 10.865 16.722 1.00 93.44 86 ALA A CA 1
ATOM 711 C C . ALA A 1 86 ? -12.134 11.907 17.409 1.00 93.44 86 ALA A C 1
ATOM 713 O O . ALA A 1 86 ? -11.950 12.222 18.590 1.00 93.44 86 ALA A O 1
ATOM 714 N N . TYR A 1 87 ? -13.158 12.387 16.701 1.00 92.50 87 TYR A N 1
ATOM 715 C CA . TYR A 1 87 ? -14.175 13.276 17.249 1.00 92.50 87 TYR A CA 1
ATOM 716 C C . TYR A 1 87 ? -14.930 12.613 18.408 1.00 92.50 87 TYR A C 1
ATOM 718 O O . TYR A 1 87 ? -14.984 13.174 19.505 1.00 92.50 87 TYR A O 1
ATOM 726 N N . PHE A 1 88 ? -15.431 11.387 18.224 1.00 90.88 88 PHE A N 1
ATOM 727 C CA . PHE A 1 88 ? -16.114 10.659 19.294 1.00 90.88 88 PHE A CA 1
ATOM 728 C C . PHE A 1 88 ? -15.198 10.361 20.483 1.00 90.88 88 PHE A C 1
ATOM 730 O O . PHE A 1 88 ? -15.624 10.541 21.623 1.00 90.88 88 PHE A O 1
ATOM 737 N N . ALA A 1 89 ? -13.934 9.996 20.247 1.00 89.00 89 ALA A N 1
ATOM 738 C CA . ALA A 1 89 ? -12.957 9.808 21.322 1.00 89.00 89 ALA A CA 1
ATOM 739 C C . ALA A 1 89 ? -12.739 11.096 22.141 1.00 89.00 89 ALA A C 1
ATOM 741 O O . ALA A 1 89 ? -12.690 11.057 23.371 1.00 89.00 89 ALA A O 1
ATOM 742 N N . THR A 1 90 ? -12.691 12.254 21.476 1.00 90.81 90 THR A N 1
ATOM 743 C CA . THR A 1 90 ? -12.535 13.566 22.129 1.00 90.81 90 THR A CA 1
ATOM 744 C C . THR A 1 90 ? -13.768 13.938 22.959 1.00 90.81 90 THR A C 1
ATOM 746 O O . THR A 1 90 ? -13.649 14.377 24.103 1.00 90.81 90 THR A O 1
ATOM 749 N N . LEU A 1 91 ? -14.974 13.719 22.427 1.00 88.50 91 LEU A N 1
ATOM 750 C CA . LEU A 1 91 ? -16.216 13.929 23.178 1.00 88.50 91 LEU A CA 1
ATOM 751 C C . LEU A 1 91 ? -16.312 13.003 24.402 1.00 88.50 91 LEU A C 1
ATOM 753 O O . LEU A 1 91 ? -16.771 13.435 25.461 1.00 88.50 91 LEU A O 1
ATOM 757 N N . SER A 1 92 ? -15.841 11.759 24.274 1.00 85.50 92 SER A N 1
ATOM 758 C CA . SER A 1 92 ? -15.772 10.793 25.375 1.00 85.50 92 SER A CA 1
ATOM 759 C C . SER A 1 92 ? -14.792 11.238 26.458 1.00 85.50 92 SER A C 1
ATOM 761 O O . SER A 1 92 ? -15.122 11.181 27.639 1.00 85.50 92 SER A O 1
ATOM 763 N N . TYR A 1 93 ? -13.618 11.746 26.073 1.00 86.31 93 TYR A N 1
ATOM 764 C CA . TYR A 1 93 ? -12.630 12.297 27.006 1.00 86.31 93 TYR A CA 1
ATOM 765 C C . TYR A 1 93 ? -13.179 13.492 27.801 1.00 86.31 93 TYR A C 1
ATOM 767 O O . TYR A 1 93 ? -12.952 13.607 29.009 1.00 86.31 93 TYR A O 1
ATOM 775 N N . ASN A 1 94 ? -13.983 14.330 27.142 1.00 86.00 94 ASN A N 1
ATOM 776 C CA . ASN A 1 94 ? -14.677 15.465 27.752 1.00 86.00 94 ASN A CA 1
ATOM 777 C C . ASN A 1 94 ? -15.905 15.060 28.592 1.00 86.00 94 ASN A C 1
ATOM 779 O O . ASN A 1 94 ? -16.591 15.929 29.122 1.00 86.00 94 ASN A O 1
ATOM 783 N N . GLY A 1 95 ? -16.201 13.762 28.723 1.00 80.69 95 GLY A N 1
ATOM 784 C CA . GLY A 1 95 ? -17.273 13.244 29.577 1.00 80.69 95 GLY A CA 1
ATOM 785 C C . GLY A 1 95 ? -18.688 13.380 29.007 1.00 80.69 95 GLY A C 1
ATOM 786 O O . GLY A 1 95 ? -19.645 13.051 29.705 1.00 80.69 95 GLY A O 1
ATOM 787 N N . LYS A 1 96 ? -18.852 13.809 27.746 1.00 78.44 96 LYS A N 1
ATOM 788 C CA . LYS A 1 96 ? -20.179 14.012 27.130 1.00 78.44 96 LYS A CA 1
ATOM 789 C C . LYS A 1 96 ? -20.975 12.721 26.940 1.00 78.44 96 LYS A C 1
ATOM 791 O O . LYS A 1 96 ? -22.196 12.773 26.876 1.00 78.44 96 LYS A O 1
ATOM 796 N N . PHE A 1 97 ? -20.293 11.581 26.862 1.00 73.44 97 PHE A N 1
ATOM 797 C CA . PHE A 1 97 ? -20.925 10.287 26.609 1.00 73.44 97 PHE A CA 1
ATOM 798 C C . PHE A 1 97 ? -21.221 9.467 27.875 1.00 73.44 97 PHE A C 1
ATOM 800 O O . PHE A 1 97 ? -21.922 8.471 27.784 1.00 73.44 97 PHE A O 1
ATOM 807 N N . THR A 1 98 ? -20.792 9.909 29.062 1.00 66.88 98 THR A N 1
ATOM 808 C CA . THR A 1 98 ? -20.848 9.129 30.320 1.00 66.88 98 THR A CA 1
ATOM 809 C C . THR A 1 98 ? -22.241 8.582 30.681 1.00 66.88 98 THR A C 1
ATOM 811 O O . THR A 1 98 ? -22.324 7.509 31.265 1.00 66.88 98 THR A O 1
ATOM 814 N N . ASN A 1 99 ? -23.324 9.267 30.290 1.00 65.88 99 ASN A N 1
ATOM 815 C CA . ASN A 1 99 ? -24.711 8.883 30.605 1.00 65.88 99 ASN A CA 1
ATOM 816 C C . ASN A 1 99 ? -25.544 8.495 29.368 1.00 65.88 99 ASN A C 1
ATOM 818 O O . ASN A 1 99 ? -26.774 8.473 29.430 1.00 65.88 99 ASN A O 1
ATOM 822 N N . GLN A 1 100 ? -24.910 8.262 28.216 1.00 71.88 100 GLN A N 1
ATOM 823 C CA . GLN A 1 100 ? -25.648 8.041 26.977 1.00 71.88 100 GLN A CA 1
ATOM 824 C C . GLN A 1 100 ? -25.980 6.555 26.764 1.00 71.88 100 GLN A C 1
ATOM 826 O O . GLN A 1 100 ? -25.115 5.765 26.398 1.00 71.88 100 GLN A O 1
ATOM 831 N N . ASN A 1 101 ? -27.259 6.199 26.935 1.00 68.81 101 ASN A N 1
ATOM 832 C CA . ASN A 1 101 ? -27.760 4.822 26.791 1.00 68.81 101 ASN A CA 1
ATOM 833 C C . ASN A 1 101 ? -28.220 4.459 25.366 1.00 68.81 101 ASN A C 1
ATOM 835 O O . ASN A 1 101 ? -28.461 3.292 25.086 1.00 68.81 101 ASN A O 1
ATOM 839 N N . GLN A 1 102 ? -28.358 5.434 24.462 1.00 77.44 102 GLN A N 1
ATOM 840 C CA . GLN A 1 102 ? -28.829 5.213 23.087 1.00 77.44 102 GLN A CA 1
ATOM 841 C C . GLN A 1 102 ? -27.856 5.798 22.063 1.00 77.44 102 GLN A C 1
ATOM 843 O O . GLN A 1 102 ? -27.286 6.871 22.279 1.00 77.44 102 GLN A O 1
ATOM 848 N N . MET A 1 103 ? -27.682 5.114 20.929 1.00 76.81 103 MET A N 1
ATOM 849 C CA . MET A 1 103 ? -26.816 5.580 19.845 1.00 76.81 103 MET A CA 1
ATOM 850 C C . MET A 1 103 ? -27.367 6.845 19.181 1.00 76.81 103 MET A C 1
ATOM 852 O O . MET A 1 103 ? -28.473 6.856 18.642 1.00 76.81 103 MET A O 1
ATOM 856 N N . THR A 1 104 ? -26.547 7.895 19.116 1.00 84.50 104 THR A N 1
ATOM 857 C CA . THR A 1 104 ? -26.818 9.047 18.243 1.00 84.50 104 THR A CA 1
ATOM 858 C C . THR A 1 104 ? -26.772 8.613 16.774 1.00 84.50 104 THR A C 1
ATOM 860 O O . THR A 1 104 ? -25.945 7.781 16.400 1.00 84.50 104 THR A O 1
ATOM 863 N N . TYR A 1 105 ? -27.558 9.250 15.899 1.00 83.88 105 TYR A N 1
ATOM 864 C CA . TYR A 1 105 ? -27.503 9.027 14.444 1.00 83.88 105 TYR A CA 1
ATOM 865 C C . TYR A 1 105 ? -26.080 9.091 13.860 1.00 83.88 105 TYR A C 1
ATOM 867 O O . TYR A 1 105 ? -25.720 8.269 13.022 1.00 83.88 105 TYR A O 1
ATOM 875 N N . GLY A 1 106 ? -25.231 9.999 14.355 1.00 85.75 106 GLY A N 1
ATOM 876 C CA . GLY A 1 106 ? -23.828 10.078 13.935 1.00 85.75 106 GLY A CA 1
ATOM 877 C C . GLY A 1 106 ? -23.013 8.815 14.249 1.00 85.75 106 GLY A C 1
ATOM 878 O O . GLY A 1 106 ? -22.165 8.426 13.451 1.00 85.75 106 GLY A O 1
ATOM 879 N N . MET A 1 107 ? -23.285 8.141 15.372 1.00 86.62 107 MET A N 1
ATOM 880 C CA . MET A 1 107 ? -22.637 6.868 15.713 1.00 86.62 107 MET A CA 1
ATOM 881 C C . MET A 1 107 ? -23.120 5.738 14.800 1.00 86.62 107 MET A C 1
ATOM 883 O O . MET A 1 107 ? -22.316 4.896 14.413 1.00 86.62 107 MET A O 1
ATOM 887 N N . LYS A 1 108 ? -24.401 5.745 14.405 1.00 86.81 108 LYS A N 1
ATOM 888 C CA . LYS A 1 108 ? -24.959 4.763 13.459 1.00 86.81 108 LYS A CA 1
ATOM 889 C C . LYS A 1 108 ? -24.318 4.890 12.078 1.00 86.81 108 LYS A C 1
ATOM 891 O O . LYS A 1 108 ? -23.882 3.892 11.513 1.00 86.81 108 LYS A O 1
ATOM 896 N N . ILE A 1 109 ? -24.189 6.119 11.572 1.00 88.88 109 ILE A N 1
ATOM 897 C CA . ILE A 1 109 ? -23.517 6.402 10.293 1.00 88.88 109 ILE A CA 1
ATOM 898 C C . ILE A 1 109 ? -22.043 5.984 10.355 1.00 88.88 109 ILE A C 1
ATOM 900 O O . ILE A 1 109 ? -21.564 5.301 9.454 1.00 88.88 109 ILE A O 1
ATOM 904 N N . TYR A 1 110 ? -21.336 6.338 11.433 1.00 90.56 110 TYR A N 1
ATOM 905 C CA . TYR A 1 110 ? -19.955 5.901 11.652 1.00 90.56 110 TYR A CA 1
ATOM 906 C C . TYR A 1 110 ? -19.827 4.378 11.636 1.00 90.56 110 TYR A C 1
ATOM 908 O O . TYR A 1 110 ? -18.941 3.843 10.975 1.00 90.56 110 TYR A O 1
ATOM 916 N N . TRP A 1 111 ? -20.727 3.679 12.327 1.00 88.06 111 TRP A N 1
ATOM 917 C CA . TRP A 1 111 ? -20.720 2.225 12.386 1.00 88.06 111 TRP A CA 1
ATOM 918 C C . TRP A 1 111 ? -20.980 1.591 11.012 1.00 88.06 111 TRP A C 1
ATOM 920 O O . TRP A 1 111 ? -20.238 0.695 10.609 1.00 88.06 111 TRP A O 1
ATOM 930 N N . ALA A 1 112 ? -21.952 2.105 10.252 1.00 89.06 112 ALA A N 1
ATOM 931 C CA . ALA A 1 112 ? -22.233 1.660 8.885 1.00 89.06 112 ALA A CA 1
ATOM 932 C C . ALA A 1 112 ? -21.006 1.807 7.972 1.00 89.06 112 ALA A C 1
ATOM 934 O O . ALA A 1 112 ? -20.584 0.846 7.324 1.00 89.06 112 ALA A O 1
ATOM 935 N N . LEU A 1 113 ? -20.412 3.006 7.956 1.00 90.12 113 LEU A N 1
ATOM 936 C CA . LEU A 1 113 ? -19.238 3.316 7.143 1.00 90.12 113 LEU A CA 1
ATOM 937 C C . LEU A 1 113 ? -18.045 2.447 7.543 1.00 90.12 113 LEU A C 1
ATOM 939 O O . LEU A 1 113 ? -17.355 1.914 6.679 1.00 90.12 113 LEU A O 1
ATOM 943 N N . HIS A 1 114 ? -17.827 2.248 8.843 1.00 89.31 114 HIS A N 1
ATOM 944 C CA . HIS A 1 114 ? -16.717 1.445 9.337 1.00 89.31 114 HIS A CA 1
ATOM 945 C C . HIS A 1 114 ? -16.812 -0.025 8.908 1.00 89.31 114 HIS A C 1
ATOM 947 O O . HIS A 1 114 ? -15.819 -0.579 8.440 1.00 89.31 114 HIS A O 1
ATOM 953 N N . ASN A 1 115 ? -17.998 -0.637 8.991 1.00 88.88 115 ASN A N 1
ATOM 954 C CA . ASN A 1 115 ? -18.211 -2.011 8.520 1.00 88.88 115 ASN A CA 1
ATOM 955 C C . ASN A 1 115 ? -17.953 -2.142 7.016 1.00 88.88 115 ASN A C 1
ATOM 957 O O . ASN A 1 115 ? -17.305 -3.088 6.568 1.00 88.88 115 ASN A O 1
ATOM 961 N N . ASN A 1 116 ? -18.427 -1.170 6.236 1.00 88.44 116 ASN A N 1
ATOM 962 C CA . ASN A 1 116 ? -18.226 -1.151 4.795 1.00 88.44 116 ASN A CA 1
ATOM 963 C C . ASN A 1 116 ? -16.734 -1.027 4.420 1.00 88.44 116 ASN A C 1
ATOM 965 O O . ASN A 1 116 ? -16.254 -1.763 3.561 1.00 88.44 116 ASN A O 1
ATOM 969 N N . ILE A 1 117 ? -15.976 -0.181 5.125 1.00 89.62 117 ILE A N 1
ATOM 970 C CA . ILE A 1 117 ? -14.523 -0.037 4.934 1.00 89.62 117 ILE A CA 1
ATOM 971 C C . ILE A 1 117 ? -13.780 -1.328 5.290 1.00 89.62 117 ILE A C 1
ATOM 973 O O . ILE A 1 117 ? -12.899 -1.752 4.543 1.00 89.62 117 ILE A O 1
ATOM 977 N N . ILE A 1 118 ? -14.131 -1.970 6.410 1.00 88.94 118 ILE A N 1
ATOM 978 C CA . ILE A 1 118 ? -13.515 -3.242 6.815 1.00 88.94 118 ILE A CA 1
ATOM 979 C C . ILE A 1 118 ? -13.746 -4.309 5.742 1.00 88.94 118 ILE A C 1
ATOM 981 O O . ILE A 1 118 ? -12.808 -5.015 5.378 1.00 88.94 118 ILE A O 1
ATOM 985 N N . LEU A 1 119 ? -14.956 -4.392 5.187 1.00 90.25 119 LEU A N 1
ATOM 986 C CA . LEU A 1 119 ? -15.270 -5.334 4.115 1.00 90.25 119 LEU A CA 1
ATOM 987 C C . LEU A 1 119 ? -14.390 -5.099 2.879 1.00 90.25 119 LEU A C 1
ATOM 989 O O . LEU A 1 119 ? -13.781 -6.042 2.373 1.00 90.25 119 LEU A O 1
ATOM 993 N N . PHE A 1 120 ? -14.262 -3.850 2.424 1.00 88.00 120 PHE A N 1
ATOM 994 C CA . PHE A 1 120 ? -13.378 -3.525 1.303 1.00 88.00 120 PHE A CA 1
ATOM 995 C C . PHE A 1 120 ? -11.916 -3.887 1.589 1.00 88.00 120 PHE A C 1
ATOM 997 O O . PHE A 1 120 ? -11.251 -4.466 0.728 1.00 88.00 120 PHE A O 1
ATOM 1004 N N . ALA A 1 121 ? -11.421 -3.608 2.797 1.00 88.06 121 ALA A N 1
ATOM 1005 C CA . ALA A 1 121 ? -10.061 -3.960 3.198 1.00 88.06 121 ALA A CA 1
ATOM 1006 C C . ALA A 1 121 ? -9.828 -5.480 3.183 1.00 88.06 121 ALA A C 1
ATOM 1008 O O . ALA A 1 121 ? -8.790 -5.937 2.694 1.00 88.06 121 ALA A O 1
ATOM 1009 N N . ILE A 1 122 ? -10.800 -6.264 3.660 1.00 90.94 122 ILE A N 1
ATOM 1010 C CA . ILE A 1 122 ? -10.739 -7.730 3.645 1.00 90.94 122 ILE A CA 1
ATOM 1011 C C . ILE A 1 122 ? -10.718 -8.251 2.207 1.00 90.94 122 ILE A C 1
ATOM 1013 O O . ILE A 1 122 ? -9.872 -9.081 1.896 1.00 90.94 122 ILE A O 1
ATOM 1017 N N . ILE A 1 123 ? -11.580 -7.746 1.319 1.00 90.56 123 ILE A N 1
ATOM 1018 C CA . ILE A 1 123 ? -11.633 -8.188 -0.085 1.00 90.56 123 ILE A CA 1
ATOM 1019 C C . ILE A 1 123 ? -10.296 -7.927 -0.787 1.00 90.56 123 ILE A C 1
ATOM 1021 O O . ILE A 1 123 ? -9.740 -8.832 -1.408 1.00 90.56 123 ILE A O 1
ATOM 1025 N N . ILE A 1 124 ? -9.749 -6.714 -0.656 1.00 88.44 124 ILE A N 1
ATOM 1026 C CA . ILE A 1 124 ? -8.461 -6.356 -1.269 1.00 88.44 124 ILE A CA 1
ATOM 1027 C C . ILE A 1 124 ? -7.341 -7.255 -0.729 1.00 88.44 124 ILE A C 1
ATOM 1029 O O . ILE A 1 124 ? -6.535 -7.776 -1.501 1.00 88.44 124 ILE A O 1
ATOM 1033 N N . SER A 1 125 ? -7.318 -7.484 0.585 1.00 90.38 125 SER A N 1
ATOM 1034 C CA . SER A 1 125 ? -6.317 -8.346 1.218 1.00 90.38 125 SER A CA 1
ATOM 1035 C C . SER A 1 125 ? -6.468 -9.808 0.795 1.00 90.38 125 SER A C 1
ATOM 1037 O O . SER A 1 125 ? -5.469 -10.474 0.551 1.00 90.38 125 SER A O 1
ATOM 1039 N N . ALA A 1 126 ? -7.696 -10.310 0.662 1.00 92.62 126 ALA A N 1
ATOM 1040 C CA . ALA A 1 126 ? -7.965 -11.676 0.227 1.00 92.62 126 ALA A CA 1
ATOM 1041 C C . ALA A 1 126 ? -7.469 -11.910 -1.202 1.00 92.62 126 ALA A C 1
ATOM 1043 O O . ALA A 1 126 ? -6.801 -12.906 -1.450 1.00 92.62 126 ALA A O 1
ATOM 1044 N N . ILE A 1 127 ? -7.720 -10.973 -2.122 1.00 90.56 127 ILE A N 1
ATOM 1045 C CA . ILE A 1 127 ? -7.205 -11.049 -3.498 1.00 90.56 127 ILE A CA 1
ATOM 1046 C C . ILE A 1 127 ? -5.675 -11.101 -3.495 1.00 90.56 127 ILE A C 1
ATOM 1048 O O . ILE A 1 127 ? -5.090 -11.956 -4.156 1.00 90.56 127 ILE A O 1
ATOM 1052 N N . TYR A 1 128 ? -5.026 -10.233 -2.715 1.00 88.88 128 TYR A N 1
ATOM 1053 C CA . TYR A 1 128 ? -3.571 -10.232 -2.569 1.00 88.88 128 TYR A CA 1
ATOM 1054 C C . TYR A 1 128 ? -3.034 -11.579 -2.062 1.00 88.88 128 TYR A C 1
ATOM 1056 O O . TYR A 1 128 ? -2.130 -12.153 -2.671 1.00 88.88 128 TYR A O 1
ATOM 1064 N N . TRP A 1 129 ? -3.612 -12.116 -0.985 1.00 91.12 129 TRP A N 1
ATOM 1065 C CA . TRP A 1 129 ? -3.181 -13.395 -0.423 1.00 91.12 129 TRP A CA 1
ATOM 1066 C C . TRP A 1 129 ? -3.472 -14.572 -1.349 1.00 91.12 129 TRP A C 1
ATOM 1068 O O . TRP A 1 129 ? -2.632 -15.458 -1.444 1.00 91.12 129 TRP A O 1
ATOM 1078 N N . MET A 1 130 ? -4.597 -14.578 -2.072 1.00 90.00 130 MET A N 1
ATOM 1079 C CA . MET A 1 130 ? -4.888 -15.609 -3.074 1.00 90.00 130 MET A CA 1
ATOM 1080 C C . MET A 1 130 ? -3.803 -15.656 -4.149 1.00 90.00 130 MET A C 1
ATOM 1082 O O . MET A 1 130 ? -3.297 -16.734 -4.435 1.00 90.00 130 MET A O 1
ATOM 1086 N N . LEU A 1 131 ? -3.381 -14.501 -4.676 1.00 85.88 131 LEU A N 1
ATOM 1087 C CA . LEU A 1 131 ? -2.302 -14.430 -5.669 1.00 85.88 131 LEU A CA 1
ATOM 1088 C C . LEU A 1 131 ? -0.963 -14.945 -5.121 1.00 85.88 131 LEU A C 1
ATOM 1090 O O . LEU A 1 131 ? -0.195 -15.564 -5.851 1.00 85.88 131 LEU A O 1
ATOM 1094 N N . ILE A 1 132 ? -0.677 -14.712 -3.839 1.00 85.25 132 ILE A N 1
ATOM 1095 C CA . ILE A 1 132 ? 0.531 -15.242 -3.194 1.00 85.25 132 ILE A CA 1
ATOM 1096 C C . ILE A 1 132 ? 0.424 -16.749 -2.962 1.00 85.25 132 ILE A C 1
ATOM 1098 O O . ILE A 1 132 ? 1.385 -17.468 -3.222 1.00 85.25 132 ILE A O 1
ATOM 1102 N N . PHE A 1 133 ? -0.720 -17.243 -2.486 1.00 86.69 133 PHE A N 1
ATOM 1103 C CA . PHE A 1 133 ? -0.935 -18.674 -2.259 1.00 86.69 133 PHE A CA 1
ATOM 1104 C C . PHE A 1 133 ? -0.883 -19.484 -3.550 1.00 86.69 133 PHE A C 1
ATOM 1106 O O . PHE A 1 133 ? -0.381 -20.609 -3.546 1.00 86.69 133 PHE A O 1
ATOM 1113 N N . ASP A 1 134 ? -1.311 -18.888 -4.658 1.00 84.81 134 ASP A N 1
ATOM 1114 C CA . ASP A 1 134 ? -1.224 -19.484 -5.984 1.00 84.81 134 ASP A CA 1
ATOM 1115 C C . ASP A 1 134 ? 0.220 -19.884 -6.344 1.00 84.81 134 ASP A C 1
ATOM 1117 O O . ASP A 1 134 ? 0.451 -20.963 -6.891 1.00 84.81 134 ASP A O 1
ATOM 1121 N N . LEU A 1 135 ? 1.221 -19.106 -5.903 1.00 80.38 135 LEU A N 1
ATOM 1122 C CA . LEU A 1 135 ? 2.645 -19.437 -6.073 1.00 80.38 135 LEU A CA 1
ATOM 1123 C C . LEU A 1 135 ? 3.049 -20.743 -5.371 1.00 80.38 135 LEU A C 1
ATOM 1125 O O . LEU A 1 135 ? 3.977 -21.424 -5.812 1.00 80.38 135 LEU A O 1
ATOM 1129 N N . PHE A 1 136 ? 2.381 -21.099 -4.271 1.00 79.38 136 PHE A N 1
ATOM 1130 C CA . PHE A 1 136 ? 2.672 -22.316 -3.514 1.00 79.38 136 PHE A CA 1
ATOM 1131 C C . PHE A 1 136 ? 1.939 -23.532 -4.073 1.00 79.38 136 PHE A C 1
ATOM 1133 O O . PHE A 1 136 ? 2.510 -24.622 -4.055 1.00 79.38 136 PHE A O 1
ATOM 1140 N N . ILE A 1 137 ? 0.729 -23.349 -4.602 1.00 80.62 137 ILE A N 1
ATOM 1141 C CA . ILE A 1 137 ? -0.123 -24.438 -5.096 1.00 80.62 137 ILE A CA 1
ATOM 1142 C C . ILE A 1 137 ? 0.235 -24.804 -6.539 1.00 80.62 137 ILE A C 1
ATOM 1144 O O . ILE A 1 137 ? 0.375 -25.982 -6.866 1.00 80.62 137 ILE A O 1
ATOM 1148 N N . ILE A 1 138 ? 0.422 -23.812 -7.412 1.00 80.00 138 ILE A N 1
ATOM 1149 C CA . ILE A 1 138 ? 0.646 -24.059 -8.834 1.00 80.00 138 ILE A CA 1
ATOM 1150 C C . ILE A 1 138 ? 2.055 -24.622 -9.078 1.00 80.00 138 ILE A C 1
ATOM 1152 O O . ILE A 1 138 ? 3.075 -24.116 -8.598 1.00 80.00 138 ILE A O 1
ATOM 1156 N N . GLN A 1 139 ? 2.141 -25.670 -9.900 1.00 66.38 139 GLN A N 1
ATOM 1157 C CA . GLN A 1 139 ? 3.397 -26.325 -10.288 1.00 66.38 139 GLN A CA 1
ATOM 1158 C C . GLN A 1 139 ? 4.131 -25.602 -11.436 1.00 66.38 139 GLN A C 1
ATOM 1160 O O . GLN A 1 139 ? 4.794 -26.230 -12.258 1.00 66.38 139 GLN A O 1
ATOM 1165 N N . HIS A 1 140 ? 4.021 -24.277 -11.538 1.00 75.69 140 HIS A N 1
ATOM 1166 C CA . HIS A 1 140 ? 4.696 -23.549 -12.609 1.00 75.69 140 HIS A CA 1
ATOM 1167 C C . HIS A 1 140 ? 6.223 -23.685 -12.459 1.00 75.69 140 HIS A C 1
ATOM 1169 O O . HIS A 1 140 ? 6.751 -23.503 -11.356 1.00 75.69 140 HIS A O 1
ATOM 1175 N N . PRO A 1 141 ? 6.952 -24.040 -13.535 1.00 78.62 141 PRO A N 1
ATOM 1176 C CA . PRO A 1 141 ? 8.388 -24.273 -13.473 1.00 78.62 141 PRO A CA 1
ATOM 1177 C C . PRO A 1 141 ? 9.146 -22.940 -13.483 1.00 78.62 141 PRO A C 1
ATOM 1179 O O . PRO A 1 141 ? 9.660 -22.497 -14.513 1.00 78.62 141 PRO A O 1
ATOM 1182 N N . TYR A 1 142 ? 9.238 -22.293 -12.322 1.00 80.62 142 TYR A N 1
ATOM 1183 C CA . TYR A 1 142 ? 10.042 -21.085 -12.155 1.00 80.62 142 TYR A CA 1
ATOM 1184 C C . TYR A 1 142 ? 11.530 -21.446 -12.210 1.00 80.62 142 TYR A C 1
ATOM 1186 O O . TYR A 1 142 ? 12.095 -21.979 -11.257 1.00 80.62 142 TYR A O 1
ATOM 1194 N N . ARG A 1 143 ? 12.175 -21.173 -13.351 1.00 82.50 143 ARG A N 1
ATOM 1195 C CA . ARG A 1 143 ? 13.634 -21.325 -13.516 1.00 82.50 143 ARG A CA 1
ATOM 1196 C C . ARG A 1 143 ? 14.327 -19.970 -13.464 1.00 82.50 143 ARG A C 1
ATOM 1198 O O . ARG A 1 143 ? 13.771 -18.979 -13.942 1.00 82.50 143 ARG A O 1
ATOM 1205 N N . PHE A 1 144 ? 15.581 -19.962 -13.015 1.00 82.88 144 PHE A N 1
ATOM 1206 C CA . PHE A 1 144 ? 16.436 -18.771 -13.026 1.00 82.88 144 PHE A CA 1
ATOM 1207 C C . PHE A 1 144 ? 16.557 -18.130 -14.416 1.00 82.88 144 PHE A C 1
ATOM 1209 O O . PHE A 1 144 ? 16.557 -16.909 -14.528 1.00 82.88 144 PHE A O 1
ATOM 1216 N N . SER A 1 145 ? 16.553 -18.930 -15.489 1.00 85.06 145 SER A N 1
ATOM 1217 C CA . SER A 1 145 ? 16.581 -18.426 -16.870 1.00 85.06 145 SER A CA 1
ATOM 1218 C C . SER A 1 145 ? 15.378 -17.545 -17.226 1.00 85.06 145 SER A C 1
ATOM 1220 O O . SER A 1 145 ? 15.505 -16.650 -18.053 1.00 85.06 145 SER A O 1
ATOM 1222 N N . HIS A 1 146 ? 14.221 -17.748 -16.584 1.00 88.44 146 HIS A N 1
ATOM 1223 C CA . HIS A 1 146 ? 13.017 -16.948 -16.830 1.00 88.44 146 HIS A CA 1
ATOM 1224 C C . HIS A 1 146 ? 13.098 -15.543 -16.213 1.00 88.44 146 HIS A C 1
ATOM 1226 O O . HIS A 1 146 ? 12.203 -14.737 -16.439 1.00 88.44 146 HIS A O 1
ATOM 1232 N N . MET A 1 147 ? 14.173 -15.199 -15.493 1.00 89.38 147 MET A N 1
ATOM 1233 C CA . MET A 1 147 ? 14.401 -13.829 -15.018 1.00 89.38 147 MET A CA 1
ATOM 1234 C C . MET A 1 147 ? 14.528 -12.830 -16.179 1.00 89.38 147 MET A C 1
ATOM 1236 O O . MET A 1 147 ? 14.237 -11.645 -16.013 1.00 89.38 147 MET A O 1
ATOM 1240 N N . ILE A 1 148 ? 14.897 -13.315 -17.371 1.00 90.94 148 ILE A N 1
ATOM 1241 C CA . ILE A 1 148 ? 14.991 -12.495 -18.579 1.00 90.94 148 ILE A CA 1
ATOM 1242 C C . ILE A 1 148 ? 13.655 -11.842 -18.945 1.00 90.94 148 ILE A C 1
ATOM 1244 O O . ILE A 1 148 ? 13.665 -10.711 -19.408 1.00 90.94 148 ILE A O 1
ATOM 1248 N N . TYR A 1 149 ? 12.509 -12.489 -18.697 1.00 90.38 149 TYR A N 1
ATOM 1249 C CA . TYR A 1 149 ? 11.199 -11.957 -19.088 1.00 90.38 149 TYR A CA 1
ATOM 1250 C C . TYR A 1 149 ? 10.809 -10.686 -18.312 1.00 90.38 149 TYR A C 1
ATOM 1252 O O . TYR A 1 149 ? 10.593 -9.659 -18.959 1.00 90.38 149 TYR A O 1
ATOM 1260 N N . PRO A 1 150 ? 10.757 -10.672 -16.961 1.00 92.06 150 PRO A N 1
ATOM 1261 C CA . PRO A 1 150 ? 10.441 -9.450 -16.223 1.00 92.06 150 PRO A CA 1
ATOM 1262 C C . PRO A 1 150 ? 11.505 -8.360 -16.416 1.00 92.06 150 PRO A C 1
ATOM 1264 O O . PRO A 1 150 ? 11.152 -7.185 -16.512 1.00 92.06 150 PRO A O 1
ATOM 1267 N N . MET A 1 151 ? 12.788 -8.724 -16.542 1.00 92.50 151 MET A N 1
ATOM 1268 C CA . MET A 1 151 ? 13.853 -7.757 -16.839 1.00 92.50 151 MET A CA 1
ATOM 1269 C C . MET A 1 151 ? 13.707 -7.140 -18.232 1.00 92.50 151 MET A C 1
ATOM 1271 O O . MET A 1 151 ? 13.849 -5.929 -18.376 1.00 92.50 151 MET A O 1
ATOM 1275 N N . PHE A 1 152 ? 13.386 -7.944 -19.248 1.00 94.38 152 PHE A N 1
ATOM 1276 C CA . PHE A 1 152 ? 13.152 -7.475 -20.611 1.00 94.38 152 PHE A CA 1
ATOM 1277 C C . PHE A 1 152 ? 11.928 -6.561 -20.678 1.00 94.38 152 PHE A C 1
ATOM 1279 O O . PHE A 1 152 ? 12.019 -5.480 -21.251 1.00 94.38 152 PHE A O 1
ATOM 1286 N N . CYS A 1 153 ? 10.821 -6.921 -20.022 1.00 93.12 153 CYS A N 1
ATOM 1287 C CA . CYS A 1 153 ? 9.661 -6.035 -19.896 1.00 93.12 153 CYS A CA 1
ATOM 1288 C C . CYS A 1 153 ? 10.034 -4.702 -19.225 1.00 93.12 153 CYS A C 1
ATOM 1290 O O . CYS A 1 153 ? 9.641 -3.641 -19.710 1.00 93.12 153 CYS A O 1
ATOM 1292 N N . GLY A 1 154 ? 10.831 -4.740 -18.151 1.00 93.25 154 GLY A N 1
ATOM 1293 C CA . GLY A 1 154 ? 11.351 -3.540 -17.492 1.00 93.25 154 GLY A CA 1
ATOM 1294 C C . GLY A 1 154 ? 12.233 -2.686 -18.411 1.00 93.25 154 GLY A C 1
ATOM 1295 O O . GLY A 1 154 ? 12.079 -1.467 -18.449 1.00 93.25 154 GLY A O 1
ATOM 1296 N N . LEU A 1 155 ? 13.106 -3.313 -19.203 1.00 95.12 155 LEU A N 1
ATOM 1297 C CA . LEU A 1 155 ? 13.961 -2.635 -20.178 1.00 95.12 155 LEU A CA 1
ATOM 1298 C C . LEU A 1 155 ? 13.143 -1.978 -21.295 1.00 95.12 155 LEU A C 1
ATOM 1300 O O . LEU A 1 155 ? 13.345 -0.801 -21.587 1.00 95.12 155 LEU A O 1
ATOM 1304 N N . VAL A 1 156 ? 12.198 -2.712 -21.889 1.00 96.00 156 VAL A N 1
ATOM 1305 C CA . VAL A 1 156 ? 11.277 -2.189 -22.910 1.00 96.00 156 VAL A CA 1
ATOM 1306 C C . VAL A 1 156 ? 10.510 -0.992 -22.358 1.00 96.00 156 VAL A C 1
ATOM 1308 O O . VAL A 1 156 ? 10.383 0.019 -23.044 1.00 96.00 156 VAL A O 1
ATOM 1311 N N . TYR A 1 157 ? 10.059 -1.065 -21.104 1.00 92.38 157 TYR A N 1
ATOM 1312 C CA . TYR A 1 157 ? 9.379 0.045 -20.451 1.00 92.38 157 TYR A CA 1
ATOM 1313 C C . TYR A 1 157 ? 10.287 1.271 -20.283 1.00 92.38 157 TYR A C 1
ATOM 1315 O O . TYR A 1 157 ? 9.885 2.377 -20.635 1.00 92.38 157 TYR A O 1
ATOM 1323 N N . VAL A 1 158 ? 11.531 1.096 -19.822 1.00 92.88 158 VAL A N 1
AT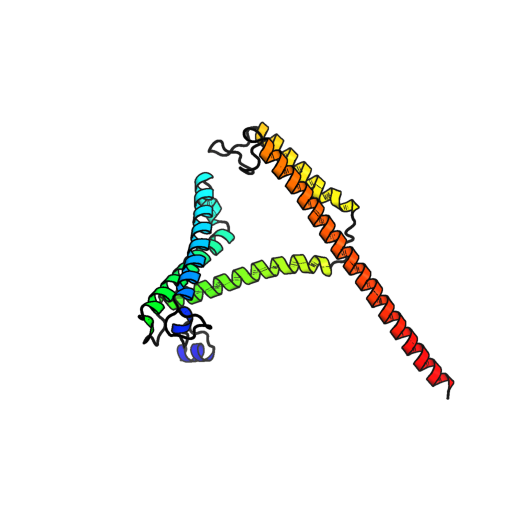OM 1324 C CA . VAL A 1 158 ? 12.509 2.194 -19.717 1.00 92.88 158 VAL A CA 1
ATOM 1325 C C . VAL A 1 158 ? 12.765 2.833 -21.086 1.00 92.88 158 VAL A C 1
ATOM 1327 O O . VAL A 1 158 ? 12.667 4.055 -21.204 1.00 92.88 158 VAL A O 1
ATOM 1330 N N . ILE A 1 159 ? 12.997 2.033 -22.131 1.00 93.94 159 ILE A N 1
ATOM 1331 C CA . ILE A 1 159 ? 13.180 2.518 -23.510 1.00 93.94 159 ILE A CA 1
ATOM 1332 C C . ILE A 1 159 ? 11.951 3.303 -23.976 1.00 93.94 159 ILE A C 1
ATOM 1334 O O . ILE A 1 159 ? 12.089 4.410 -24.498 1.00 93.94 159 ILE A O 1
ATOM 1338 N N . PHE A 1 160 ? 10.751 2.768 -23.745 1.00 93.31 160 PHE A N 1
ATOM 1339 C CA . PHE A 1 160 ? 9.503 3.459 -24.044 1.00 93.31 160 PHE A CA 1
ATOM 1340 C C . PHE A 1 160 ? 9.440 4.821 -23.344 1.00 93.31 160 PHE A C 1
ATOM 1342 O O . PHE A 1 160 ? 9.143 5.813 -24.004 1.00 93.31 160 PHE A O 1
ATOM 1349 N N . THR A 1 161 ? 9.774 4.907 -22.050 1.00 91.06 161 THR A N 1
ATOM 1350 C CA . THR A 1 161 ? 9.744 6.191 -21.330 1.00 91.06 161 THR A CA 1
ATOM 1351 C C . THR A 1 161 ? 10.740 7.210 -21.884 1.00 91.06 161 THR A C 1
ATOM 1353 O O . THR A 1 161 ? 10.407 8.389 -21.965 1.00 91.06 161 THR A O 1
ATOM 1356 N N . ILE A 1 162 ? 11.923 6.768 -22.328 1.00 90.88 162 ILE A N 1
ATOM 1357 C CA . ILE A 1 162 ? 12.918 7.628 -22.981 1.00 90.88 162 ILE A CA 1
ATOM 1358 C C . ILE A 1 162 ? 12.333 8.182 -24.283 1.00 90.88 162 ILE A C 1
ATOM 1360 O O . ILE A 1 162 ? 12.224 9.398 -24.440 1.00 90.88 162 ILE A O 1
ATOM 1364 N N . ILE A 1 163 ? 11.902 7.301 -25.192 1.00 92.00 163 ILE A N 1
ATOM 1365 C CA . ILE A 1 163 ? 11.336 7.689 -26.493 1.00 92.00 163 ILE A CA 1
ATOM 1366 C C . ILE A 1 163 ? 10.150 8.637 -26.293 1.00 92.00 163 ILE A C 1
ATOM 1368 O O . ILE A 1 163 ? 10.097 9.700 -26.907 1.00 92.00 163 ILE A O 1
ATOM 1372 N N . TYR A 1 164 ? 9.234 8.288 -25.392 1.00 89.31 164 TYR A N 1
ATOM 1373 C CA . TYR A 1 164 ? 8.044 9.075 -25.092 1.00 89.31 164 TYR A CA 1
ATOM 1374 C C . TYR A 1 164 ? 8.389 10.497 -24.622 1.00 89.31 164 TYR A C 1
ATOM 1376 O O . TYR A 1 164 ? 7.817 11.469 -25.117 1.00 89.31 164 TYR A O 1
ATOM 1384 N N . THR A 1 165 ? 9.372 10.652 -23.730 1.00 87.00 165 THR A N 1
ATOM 1385 C CA . THR A 1 165 ? 9.821 11.973 -23.269 1.00 87.00 165 THR A CA 1
ATOM 1386 C C . THR A 1 165 ? 10.501 12.776 -24.386 1.00 87.00 165 THR A C 1
ATOM 1388 O O . THR A 1 165 ? 10.253 13.981 -24.518 1.00 87.00 165 THR A O 1
ATOM 1391 N N . PHE A 1 166 ? 11.328 12.150 -25.230 1.00 88.19 166 PHE A N 1
ATOM 1392 C CA . PHE A 1 166 ? 11.992 12.842 -26.345 1.00 88.19 166 PHE A CA 1
ATOM 1393 C C . PHE A 1 166 ? 11.031 13.239 -27.472 1.00 88.19 166 PHE A C 1
ATOM 1395 O O . PHE A 1 166 ? 11.224 14.296 -28.066 1.00 88.19 166 PHE A O 1
ATOM 1402 N N . LEU A 1 167 ? 9.943 12.493 -27.676 1.00 90.31 167 LEU A N 1
ATOM 1403 C CA . LEU A 1 167 ? 8.847 12.855 -28.585 1.00 90.31 167 LEU A CA 1
ATOM 1404 C C . LEU A 1 167 ? 7.938 13.976 -28.050 1.00 90.31 167 LEU A C 1
ATOM 1406 O O . LEU A 1 167 ? 6.975 14.352 -28.710 1.00 90.31 167 LEU A O 1
ATOM 1410 N N . GLY A 1 168 ? 8.235 14.526 -26.868 1.00 84.25 168 GLY A N 1
ATOM 1411 C CA . GLY A 1 168 ? 7.446 15.609 -26.284 1.00 84.25 168 GLY A CA 1
ATOM 1412 C C . GLY A 1 168 ? 6.151 15.128 -25.633 1.00 84.25 168 GLY A C 1
ATOM 1413 O O . GLY A 1 168 ? 5.193 15.890 -25.575 1.00 84.25 168 GLY A O 1
ATOM 1414 N N . GLY A 1 169 ? 6.119 13.883 -25.140 1.00 81.00 169 GLY A N 1
ATOM 1415 C CA . GLY A 1 169 ? 5.027 13.324 -24.344 1.00 81.00 169 GLY A CA 1
ATOM 1416 C C . GLY A 1 169 ? 4.879 14.023 -22.990 1.00 81.00 169 GLY A C 1
ATOM 1417 O O . GLY A 1 169 ? 5.274 13.502 -21.945 1.00 81.00 169 GLY A O 1
ATOM 1418 N N . VAL A 1 170 ? 4.326 15.229 -23.022 1.00 80.88 170 VAL A N 1
ATOM 1419 C CA . VAL A 1 170 ? 4.014 16.041 -21.850 1.00 80.88 170 VAL A CA 1
ATOM 1420 C C . VAL A 1 170 ? 2.509 16.105 -21.645 1.00 80.88 170 VAL A C 1
ATOM 1422 O O . VAL A 1 170 ? 1.716 15.919 -22.571 1.00 80.88 170 VAL A O 1
ATOM 1425 N N . ASP A 1 171 ? 2.102 16.327 -20.407 1.00 74.94 171 ASP A N 1
ATOM 1426 C CA . ASP A 1 171 ? 0.722 16.635 -20.094 1.00 74.94 171 ASP A CA 1
ATOM 1427 C C . ASP A 1 171 ? 0.374 18.081 -20.496 1.00 74.94 171 ASP A C 1
ATOM 1429 O O . ASP A 1 171 ? 1.200 18.854 -20.983 1.00 74.94 171 ASP A O 1
ATOM 1433 N N . LYS A 1 172 ? -0.884 18.472 -20.288 1.00 73.75 172 LYS A N 1
ATOM 1434 C CA . LYS A 1 172 ? -1.375 19.831 -20.583 1.00 73.75 172 LYS A CA 1
ATOM 1435 C C . LYS A 1 172 ? -0.718 20.950 -19.761 1.00 73.75 172 LYS A C 1
ATOM 1437 O O . LYS A 1 172 ? -1.008 22.114 -20.014 1.00 73.75 172 LYS A O 1
ATOM 1442 N N . TYR A 1 173 ? 0.103 20.606 -18.774 1.00 73.88 173 TYR A N 1
ATOM 1443 C CA . TYR A 1 173 ? 0.855 21.537 -17.938 1.00 73.88 173 TYR A CA 1
ATOM 1444 C C . TYR A 1 173 ? 2.333 21.608 -18.330 1.00 73.88 173 TYR A C 1
ATOM 1446 O O . TYR A 1 173 ? 3.073 22.384 -17.738 1.00 73.88 173 TYR A O 1
ATOM 1454 N N . GLY A 1 174 ? 2.751 20.849 -19.349 1.00 72.81 174 GLY A N 1
ATOM 1455 C CA . GLY A 1 174 ? 4.139 20.786 -19.800 1.00 72.81 174 GLY A CA 1
ATOM 1456 C C . GLY A 1 174 ? 5.004 19.811 -18.999 1.00 72.81 174 GLY A C 1
ATOM 1457 O O . GLY A 1 174 ? 6.196 19.709 -19.272 1.00 72.81 174 GLY A O 1
ATOM 1458 N N . GLU A 1 175 ? 4.422 19.062 -18.060 1.00 74.44 175 GLU A N 1
ATOM 1459 C CA . GLU A 1 175 ? 5.131 18.092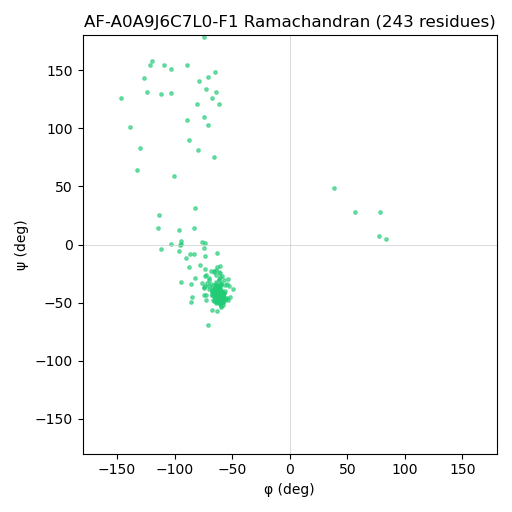 -17.225 1.00 74.44 175 GLU A CA 1
ATOM 1460 C C . GLU A 1 175 ? 5.170 16.710 -17.890 1.00 74.44 175 GLU A C 1
ATOM 1462 O O . GLU A 1 175 ? 4.292 16.347 -18.675 1.00 74.44 175 GLU A O 1
ATOM 1467 N N . ASN A 1 176 ? 6.165 15.880 -17.563 1.00 74.88 176 ASN A N 1
ATOM 1468 C CA . ASN A 1 176 ? 6.224 14.513 -18.096 1.00 74.88 176 ASN A CA 1
ATOM 1469 C C . ASN A 1 176 ? 4.992 13.693 -17.667 1.00 74.88 176 ASN A C 1
ATOM 1471 O O . ASN A 1 176 ? 4.768 13.454 -16.478 1.00 74.88 176 ASN A O 1
ATOM 1475 N N . TYR A 1 177 ? 4.229 13.183 -18.640 1.00 70.94 177 TYR A N 1
ATOM 1476 C CA . TYR A 1 177 ? 2.954 12.507 -18.368 1.00 70.94 177 TYR A CA 1
ATOM 1477 C C . TYR A 1 177 ? 3.110 11.158 -17.641 1.00 70.94 177 TYR A C 1
ATOM 1479 O O . TYR A 1 177 ? 2.261 10.784 -16.829 1.00 70.94 177 TYR A O 1
ATOM 1487 N N . VAL A 1 178 ? 4.187 10.414 -17.918 1.00 78.06 178 VAL A N 1
ATOM 1488 C CA . VAL A 1 178 ? 4.356 9.029 -17.443 1.00 78.06 178 VAL A CA 1
ATOM 1489 C C . VAL A 1 178 ? 4.621 8.978 -15.935 1.00 78.06 178 VAL A C 1
ATOM 1491 O O . VAL A 1 178 ? 3.751 8.554 -15.177 1.00 78.06 178 VAL A O 1
ATOM 1494 N N . TYR A 1 179 ? 5.786 9.446 -15.481 1.00 76.62 179 TYR A N 1
ATOM 1495 C CA . TYR A 1 179 ? 6.122 9.537 -14.060 1.00 76.62 179 TYR A CA 1
ATOM 1496 C C . TYR A 1 179 ? 7.014 10.757 -13.807 1.00 76.62 179 TYR A C 1
ATOM 1498 O O . TYR A 1 179 ? 8.092 10.824 -14.397 1.00 76.62 179 TYR A O 1
ATOM 1506 N N . PRO A 1 180 ? 6.648 11.668 -12.882 1.00 76.81 180 PRO A N 1
ATOM 1507 C CA . PRO A 1 180 ? 7.457 12.856 -12.590 1.00 76.81 180 PRO A CA 1
ATOM 1508 C C . PRO A 1 180 ? 8.887 12.537 -12.131 1.00 76.81 180 PRO A C 1
ATOM 1510 O O . PRO A 1 180 ? 9.803 13.328 -12.336 1.00 76.81 180 PRO A O 1
ATOM 1513 N N . ILE A 1 181 ? 9.092 11.364 -11.519 1.00 81.19 181 ILE A N 1
ATOM 1514 C CA . ILE A 1 181 ? 10.412 10.918 -11.058 1.00 81.19 181 ILE A CA 1
ATOM 1515 C C . ILE A 1 181 ? 11.306 10.376 -12.194 1.00 81.19 181 ILE A C 1
ATOM 1517 O O . ILE A 1 181 ? 12.521 10.333 -12.025 1.00 81.19 181 ILE A O 1
ATOM 1521 N N . LEU A 1 182 ? 10.730 10.018 -13.353 1.00 84.00 182 LEU A N 1
ATOM 1522 C CA . LEU A 1 182 ? 11.452 9.652 -14.582 1.00 84.00 182 LEU A CA 1
ATOM 1523 C C . LEU A 1 182 ? 11.467 10.833 -15.569 1.00 84.00 182 LEU A C 1
ATOM 1525 O O . LEU A 1 182 ? 10.965 10.745 -16.690 1.00 84.00 182 LEU A O 1
ATOM 1529 N N . ASN A 1 183 ? 12.024 11.967 -15.141 1.00 86.06 183 ASN A N 1
ATOM 1530 C CA . ASN A 1 183 ? 12.240 13.117 -16.014 1.00 86.06 183 ASN A CA 1
ATOM 1531 C C . ASN A 1 183 ? 13.595 13.012 -16.736 1.00 86.06 183 ASN A C 1
ATOM 1533 O O . ASN A 1 183 ? 14.614 13.504 -16.250 1.00 86.06 183 ASN A O 1
ATOM 1537 N N . TRP A 1 184 ? 13.601 12.386 -17.916 1.00 87.12 184 TRP A N 1
ATOM 1538 C CA . TRP A 1 184 ? 14.815 12.160 -18.712 1.00 87.12 184 TRP A CA 1
ATOM 1539 C C . TRP A 1 184 ? 15.472 13.441 -19.253 1.00 87.12 184 TRP A C 1
ATOM 1541 O O . TRP A 1 184 ? 16.665 13.417 -19.544 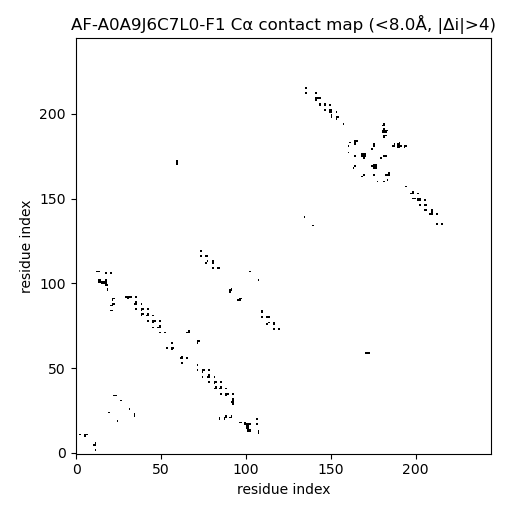1.00 87.12 184 TRP A O 1
ATOM 1551 N N . LYS A 1 185 ? 14.723 14.547 -19.378 1.00 86.25 185 LYS A N 1
ATOM 1552 C CA . LYS A 1 185 ? 15.233 15.831 -19.895 1.00 86.25 185 LYS A CA 1
ATOM 1553 C C . LYS A 1 185 ? 15.873 16.687 -18.804 1.00 86.25 185 LYS A C 1
ATOM 1555 O O . LYS A 1 185 ? 16.987 17.160 -18.981 1.00 86.25 185 LYS A O 1
ATOM 1560 N N . GLU A 1 186 ? 15.184 16.877 -17.682 1.00 86.62 186 GLU A N 1
ATOM 1561 C CA . GLU A 1 186 ? 15.625 17.795 -16.622 1.00 86.62 186 GLU A CA 1
ATOM 1562 C C . GLU A 1 186 ? 16.426 17.096 -15.521 1.00 86.62 186 GLU A C 1
ATOM 1564 O O . GLU A 1 186 ? 17.306 17.699 -14.910 1.00 86.62 186 GLU A O 1
ATOM 1569 N N . LYS A 1 187 ? 16.120 15.822 -15.235 1.00 88.50 187 LYS A N 1
ATOM 1570 C CA . LYS A 1 187 ? 16.737 15.039 -14.150 1.00 88.50 187 LYS A CA 1
ATOM 1571 C C . LYS A 1 187 ? 17.171 13.652 -14.650 1.00 88.50 187 LYS A C 1
ATOM 1573 O O . LYS A 1 187 ? 16.665 12.627 -14.172 1.00 88.50 187 LYS A O 1
ATOM 1578 N N . PRO A 1 188 ? 18.132 13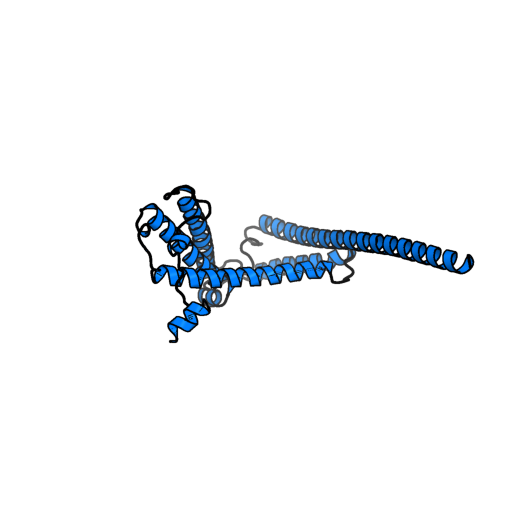.586 -15.592 1.00 89.19 188 PRO A N 1
ATOM 1579 C CA . PRO A 1 188 ? 18.548 12.326 -16.205 1.00 89.19 188 PRO A CA 1
ATOM 1580 C C . PRO A 1 188 ? 19.149 11.351 -15.184 1.00 89.19 188 PRO A C 1
ATOM 1582 O O . PRO A 1 188 ? 18.845 10.163 -15.227 1.00 89.19 188 PRO A O 1
ATOM 1585 N N . ILE A 1 189 ? 19.925 11.843 -14.210 1.00 91.19 189 ILE A N 1
ATOM 1586 C CA . ILE A 1 189 ? 20.572 10.997 -13.190 1.00 91.19 189 ILE A CA 1
ATOM 1587 C C . ILE A 1 189 ? 19.527 10.272 -12.329 1.00 91.19 189 ILE A C 1
ATOM 1589 O O . ILE A 1 189 ? 19.598 9.055 -12.173 1.00 91.19 189 ILE A O 1
ATOM 1593 N N . SER A 1 190 ? 18.522 10.989 -11.813 1.00 89.38 190 SER A N 1
ATOM 1594 C CA . SER A 1 190 ? 17.445 10.381 -11.020 1.00 89.38 190 SER A CA 1
ATOM 1595 C C . SER A 1 190 ? 16.669 9.336 -11.823 1.00 89.38 190 SER A C 1
ATOM 1597 O O . SER A 1 190 ? 16.356 8.269 -11.300 1.00 89.38 190 SER A O 1
ATOM 1599 N N . SER A 1 191 ? 16.420 9.609 -13.106 1.00 91.94 191 SER A N 1
ATOM 1600 C CA . SER A 1 191 ? 15.706 8.698 -14.008 1.00 91.94 191 SER A CA 1
ATOM 1601 C C . SER A 1 191 ? 16.494 7.411 -14.275 1.00 91.94 191 SER A C 1
ATOM 1603 O O . SER A 1 191 ? 15.925 6.321 -14.218 1.00 91.94 191 SER A O 1
ATOM 1605 N N . ILE A 1 192 ? 17.815 7.518 -14.474 1.00 93.56 192 ILE A N 1
ATOM 1606 C CA . ILE A 1 192 ? 18.717 6.364 -14.615 1.00 93.56 192 ILE A CA 1
ATOM 1607 C C . ILE A 1 192 ? 18.701 5.516 -13.342 1.00 93.56 192 ILE A C 1
ATOM 1609 O O . ILE A 1 192 ? 18.550 4.296 -13.428 1.00 93.56 192 ILE A O 1
ATOM 1613 N N . ILE A 1 193 ? 18.826 6.141 -12.167 1.00 94.56 193 ILE A N 1
ATOM 1614 C CA . ILE A 1 193 ? 18.821 5.430 -10.882 1.00 94.56 193 ILE A CA 1
ATOM 1615 C C . ILE A 1 193 ? 17.498 4.689 -10.701 1.00 94.56 193 ILE A C 1
ATOM 1617 O O . ILE A 1 193 ? 17.506 3.486 -10.455 1.00 94.56 193 ILE A O 1
ATOM 1621 N N . VAL A 1 194 ? 16.361 5.367 -10.872 1.00 93.00 194 VAL A N 1
ATOM 1622 C CA . VAL A 1 194 ? 15.037 4.757 -10.691 1.00 93.00 194 VAL A CA 1
ATOM 1623 C C . VAL A 1 194 ? 14.804 3.626 -11.691 1.00 93.00 194 VAL A C 1
ATOM 1625 O O . VAL A 1 194 ? 14.344 2.557 -11.289 1.00 93.00 194 VAL A O 1
ATOM 1628 N N . GLY A 1 195 ? 15.153 3.814 -12.967 1.00 93.38 195 GLY A N 1
ATOM 1629 C CA . GLY A 1 195 ? 15.031 2.770 -13.987 1.00 93.38 195 GLY A CA 1
ATOM 1630 C C . GLY A 1 195 ? 15.889 1.545 -13.665 1.00 93.38 195 GLY A C 1
ATOM 1631 O O . GLY A 1 195 ? 15.391 0.419 -13.665 1.00 93.38 195 GLY A O 1
ATOM 1632 N N . THR A 1 196 ? 17.152 1.765 -13.297 1.00 93.81 196 THR A N 1
ATOM 1633 C CA . THR A 1 196 ? 18.098 0.689 -12.960 1.00 93.81 196 THR A CA 1
ATOM 1634 C C . THR A 1 196 ? 17.664 -0.060 -11.701 1.00 93.81 196 THR A C 1
ATOM 1636 O O . THR A 1 196 ? 17.576 -1.286 -11.710 1.00 93.81 196 THR A O 1
ATOM 1639 N N . VAL A 1 197 ? 17.318 0.663 -10.630 1.00 95.38 197 VAL A N 1
ATOM 1640 C CA . VAL A 1 197 ? 16.833 0.079 -9.371 1.00 95.38 197 VAL A CA 1
ATOM 1641 C C . VAL A 1 197 ? 15.547 -0.714 -9.595 1.00 95.38 197 VAL A C 1
ATOM 1643 O O . VAL A 1 197 ? 15.403 -1.796 -9.031 1.00 95.38 197 VAL A O 1
ATOM 1646 N N . SER A 1 198 ? 14.638 -0.237 -10.449 1.00 92.75 198 SER A N 1
ATOM 1647 C CA . SER A 1 198 ? 13.395 -0.953 -10.764 1.00 92.75 198 SER A CA 1
ATOM 1648 C C . SER A 1 198 ? 13.665 -2.287 -11.464 1.00 92.75 198 SER A C 1
ATOM 1650 O O . SER A 1 198 ? 13.096 -3.303 -11.072 1.00 92.75 198 SER A O 1
ATOM 1652 N N . ILE A 1 199 ? 14.571 -2.320 -12.449 1.00 94.81 199 ILE A N 1
ATOM 1653 C CA . ILE A 1 199 ? 14.947 -3.559 -13.154 1.00 94.81 199 ILE A CA 1
ATOM 1654 C C . ILE A 1 199 ? 15.652 -4.539 -12.206 1.00 94.81 199 ILE A C 1
ATOM 1656 O O . ILE A 1 199 ? 15.333 -5.729 -12.205 1.00 94.81 199 ILE A O 1
ATOM 1660 N N . ILE A 1 200 ? 16.566 -4.049 -11.360 1.00 94.44 200 ILE A N 1
ATOM 1661 C CA . ILE A 1 200 ? 17.231 -4.874 -10.341 1.00 94.44 200 ILE A CA 1
ATOM 1662 C C . ILE A 1 200 ? 16.199 -5.444 -9.362 1.00 94.44 200 ILE A C 1
ATOM 1664 O O . ILE A 1 200 ? 16.237 -6.635 -9.064 1.00 94.44 200 ILE A O 1
ATOM 1668 N N . CYS A 1 201 ? 15.247 -4.629 -8.902 1.00 94.12 201 CYS A N 1
ATOM 1669 C CA . CYS A 1 201 ? 14.175 -5.055 -8.006 1.00 94.12 201 CYS A CA 1
ATOM 1670 C C . CYS A 1 201 ? 13.308 -6.157 -8.636 1.00 94.12 201 CYS A C 1
ATOM 1672 O O . CYS A 1 201 ? 13.056 -7.172 -7.991 1.00 94.12 201 CYS A O 1
ATOM 1674 N N . LEU A 1 202 ? 12.926 -6.020 -9.913 1.00 93.12 202 LEU A N 1
ATOM 1675 C CA . LEU A 1 202 ? 12.219 -7.071 -10.659 1.00 93.12 202 LEU A CA 1
ATOM 1676 C C . LEU A 1 202 ? 13.029 -8.372 -10.727 1.00 93.12 202 LEU A C 1
ATOM 1678 O O . LEU A 1 202 ? 12.477 -9.456 -10.535 1.00 93.12 202 LEU A O 1
ATOM 1682 N N . GLY A 1 203 ? 14.340 -8.262 -10.946 1.00 93.50 203 GLY A N 1
ATOM 1683 C CA . GLY A 1 203 ? 15.262 -9.391 -10.891 1.00 93.50 203 GLY A CA 1
ATOM 1684 C C . GLY A 1 203 ? 15.269 -10.078 -9.530 1.00 93.50 203 GLY A C 1
ATOM 1685 O O . GLY A 1 203 ? 15.036 -11.280 -9.446 1.00 93.50 203 GLY A O 1
ATOM 1686 N N . ILE A 1 204 ? 15.472 -9.311 -8.457 1.00 92.69 204 ILE A N 1
ATOM 1687 C CA . ILE A 1 204 ? 15.477 -9.812 -7.076 1.00 92.69 204 ILE A CA 1
ATOM 1688 C C . ILE A 1 204 ? 14.145 -10.488 -6.739 1.00 92.69 204 ILE A C 1
ATOM 1690 O O . ILE A 1 204 ? 14.147 -11.583 -6.187 1.00 92.69 204 ILE A O 1
ATOM 1694 N N . MET A 1 205 ? 13.010 -9.893 -7.110 1.00 90.25 205 MET A N 1
ATOM 1695 C CA . MET A 1 205 ? 11.692 -10.494 -6.889 1.00 90.25 205 MET A CA 1
ATOM 1696 C C . MET A 1 205 ? 11.556 -11.847 -7.599 1.00 90.25 205 MET A C 1
ATOM 1698 O O . MET A 1 205 ? 11.118 -12.820 -6.986 1.00 90.25 205 MET A O 1
ATOM 1702 N N . HIS A 1 206 ? 11.997 -11.957 -8.857 1.00 91.00 206 HIS A N 1
ATOM 1703 C CA . HIS A 1 206 ? 12.002 -13.239 -9.572 1.00 91.00 206 HIS A CA 1
ATOM 1704 C C . HIS A 1 206 ? 12.952 -14.261 -8.931 1.00 91.00 206 HIS A C 1
ATOM 1706 O O . HIS A 1 206 ? 12.619 -15.443 -8.839 1.00 91.00 206 HIS A O 1
ATOM 1712 N N . MET A 1 207 ? 14.111 -13.815 -8.436 1.00 90.12 207 MET A N 1
ATOM 1713 C CA . MET A 1 207 ? 15.051 -14.659 -7.690 1.00 90.12 207 MET A CA 1
ATOM 1714 C C . MET A 1 207 ? 14.431 -15.194 -6.397 1.00 90.12 207 MET A C 1
ATOM 1716 O O . MET A 1 207 ? 14.584 -16.378 -6.100 1.00 90.12 207 MET A O 1
ATOM 1720 N N . LEU A 1 208 ? 13.692 -14.362 -5.659 1.00 90.44 208 LEU A N 1
ATOM 1721 C CA . LEU A 1 208 ? 12.964 -14.773 -4.458 1.00 90.44 208 LEU A CA 1
ATOM 1722 C C . LEU A 1 208 ? 11.889 -15.815 -4.787 1.00 90.44 208 LEU A C 1
ATOM 1724 O O . LEU A 1 208 ? 11.787 -16.819 -4.087 1.00 90.44 208 LEU A O 1
ATOM 1728 N N . ILE A 1 209 ? 11.145 -15.641 -5.884 1.00 89.06 209 ILE A N 1
ATOM 1729 C CA . ILE A 1 209 ? 10.159 -16.633 -6.344 1.00 89.06 209 ILE A CA 1
ATOM 1730 C C . ILE A 1 209 ? 10.847 -17.958 -6.702 1.00 89.06 209 ILE A C 1
ATOM 1732 O O . ILE A 1 209 ? 10.404 -19.021 -6.265 1.00 89.06 209 ILE A O 1
ATOM 1736 N N . CYS A 1 210 ? 11.966 -17.917 -7.434 1.00 89.00 210 CYS A N 1
ATOM 1737 C CA . CYS A 1 210 ? 12.748 -19.115 -7.760 1.00 89.00 210 CYS A CA 1
ATOM 1738 C C . CYS A 1 210 ? 13.290 -19.808 -6.500 1.00 89.00 210 CYS A C 1
ATOM 1740 O O . CYS A 1 210 ? 13.302 -21.040 -6.416 1.00 89.00 210 CYS A O 1
ATOM 1742 N N . PHE A 1 211 ? 13.720 -19.029 -5.507 1.00 89.38 211 PHE A N 1
ATOM 1743 C CA . PHE A 1 211 ? 14.181 -19.542 -4.223 1.00 89.38 211 PHE A CA 1
ATOM 1744 C C . PHE A 1 211 ? 13.051 -20.252 -3.466 1.00 89.38 211 PHE A C 1
ATOM 1746 O O . PHE A 1 211 ? 13.219 -21.411 -3.085 1.00 89.38 211 PHE A O 1
ATOM 1753 N N . ILE A 1 212 ? 11.884 -19.614 -3.329 1.00 88.50 212 ILE A N 1
ATOM 1754 C CA . ILE A 1 212 ? 10.691 -20.204 -2.698 1.00 88.50 212 ILE A CA 1
ATOM 1755 C C . ILE A 1 212 ? 10.287 -21.496 -3.418 1.00 88.50 212 ILE A C 1
ATOM 1757 O O . ILE A 1 212 ? 10.066 -22.518 -2.770 1.00 88.50 212 ILE A O 1
ATOM 1761 N N . HIS A 1 213 ? 10.266 -21.486 -4.752 1.00 87.38 213 HIS A N 1
ATOM 1762 C CA . HIS A 1 213 ? 9.972 -22.669 -5.560 1.00 87.38 213 HIS A CA 1
ATOM 1763 C C . HIS A 1 213 ? 10.965 -23.814 -5.300 1.00 87.38 213 HIS A C 1
ATOM 1765 O O . HIS A 1 213 ? 10.560 -24.961 -5.114 1.00 87.38 213 HIS A O 1
ATOM 1771 N N . THR A 1 214 ? 12.264 -23.510 -5.233 1.00 87.25 214 THR A N 1
ATOM 1772 C CA . THR A 1 214 ? 13.311 -24.505 -4.951 1.00 87.25 214 THR A CA 1
ATOM 1773 C C . THR A 1 214 ? 13.145 -25.106 -3.558 1.00 87.25 214 THR A C 1
ATOM 1775 O O . THR A 1 214 ? 13.244 -26.323 -3.401 1.00 87.25 214 THR A O 1
ATOM 1778 N N . MET A 1 215 ? 12.873 -24.273 -2.549 1.00 88.31 215 MET A N 1
ATOM 1779 C CA . MET A 1 215 ? 12.611 -24.737 -1.185 1.00 88.31 215 MET A CA 1
ATOM 1780 C C . MET A 1 215 ? 11.370 -25.631 -1.131 1.00 88.31 215 MET A C 1
ATOM 1782 O O . MET A 1 215 ? 11.433 -26.717 -0.560 1.00 88.31 215 MET A O 1
ATOM 1786 N N . ARG A 1 216 ? 10.276 -25.233 -1.795 1.00 88.38 216 ARG A N 1
ATOM 1787 C CA . ARG A 1 216 ? 9.043 -26.027 -1.883 1.00 88.38 216 ARG A CA 1
ATOM 1788 C C . ARG A 1 216 ? 9.290 -27.396 -2.511 1.00 88.38 216 ARG A C 1
ATOM 1790 O O . ARG A 1 216 ? 8.845 -28.397 -1.964 1.00 88.38 216 ARG A O 1
ATOM 1797 N N . ASN A 1 217 ? 10.002 -27.456 -3.636 1.00 87.75 217 ASN A N 1
ATOM 1798 C CA . ASN A 1 217 ? 10.255 -28.728 -4.315 1.00 87.75 217 ASN A CA 1
ATOM 1799 C C . ASN A 1 217 ? 11.146 -29.648 -3.468 1.00 87.75 217 ASN A C 1
ATOM 1801 O O . ASN A 1 217 ? 10.871 -30.837 -3.382 1.00 87.75 217 ASN A O 1
ATOM 1805 N N . LYS A 1 218 ? 12.167 -29.107 -2.785 1.00 89.69 218 LYS A N 1
ATOM 1806 C CA . LYS A 1 218 ? 12.985 -29.891 -1.845 1.00 89.69 218 LYS A CA 1
ATOM 1807 C C . LYS A 1 218 ? 12.156 -30.450 -0.689 1.00 89.69 218 LYS A C 1
ATOM 1809 O O . LYS A 1 218 ? 12.329 -31.610 -0.337 1.00 89.69 218 LYS A O 1
ATOM 1814 N N . LEU A 1 219 ? 11.254 -29.643 -0.128 1.00 90.31 219 LEU A N 1
ATOM 1815 C CA . LEU A 1 219 ? 10.348 -30.079 0.934 1.00 90.31 219 LEU A CA 1
ATOM 1816 C C . LEU A 1 219 ? 9.392 -31.177 0.446 1.00 90.31 219 LEU A C 1
ATOM 1818 O O . LEU A 1 219 ? 9.166 -32.148 1.159 1.00 90.31 219 LEU A O 1
ATOM 1822 N N . TYR A 1 220 ? 8.868 -31.044 -0.775 1.00 88.31 220 TYR A N 1
ATOM 1823 C CA . TYR A 1 220 ? 8.009 -32.054 -1.390 1.00 88.31 220 TYR A CA 1
ATOM 1824 C C . TYR A 1 220 ? 8.742 -33.385 -1.605 1.00 88.31 220 TYR A C 1
ATOM 1826 O O . TYR A 1 220 ? 8.220 -34.430 -1.229 1.00 88.31 220 TYR A O 1
ATOM 1834 N N . GLU A 1 221 ? 9.959 -33.357 -2.155 1.00 90.69 221 GLU A N 1
ATOM 1835 C CA . GLU A 1 221 ? 10.768 -34.570 -2.338 1.00 90.69 221 GLU A CA 1
ATOM 1836 C C . GLU A 1 221 ? 11.139 -35.215 -0.995 1.00 90.69 221 GLU A C 1
ATOM 1838 O O . GLU A 1 221 ? 11.057 -36.435 -0.860 1.00 90.69 221 GLU A O 1
ATOM 1843 N N . TYR A 1 222 ? 11.466 -34.407 0.022 1.00 92.56 222 TYR A N 1
ATOM 1844 C CA . TYR A 1 222 ? 11.716 -34.899 1.378 1.00 92.56 222 TYR A CA 1
ATOM 1845 C C . TYR A 1 222 ? 10.484 -35.624 1.946 1.00 92.56 222 TYR A C 1
ATOM 1847 O O . TYR A 1 222 ? 10.574 -36.802 2.290 1.00 92.56 222 TYR A O 1
ATOM 1855 N N . ALA A 1 223 ? 9.313 -34.978 1.939 1.00 91.50 223 ALA A N 1
ATOM 1856 C CA . ALA A 1 223 ? 8.068 -35.561 2.448 1.00 91.50 223 ALA A CA 1
ATOM 1857 C C . ALA A 1 223 ? 7.632 -36.817 1.669 1.00 91.50 223 ALA A C 1
ATOM 1859 O O . ALA A 1 223 ? 7.139 -37.786 2.245 1.00 91.50 223 ALA A O 1
ATOM 1860 N N . LYS A 1 224 ? 7.839 -36.828 0.347 1.00 92.75 224 LYS A N 1
ATOM 1861 C CA . LYS A 1 224 ? 7.562 -37.991 -0.502 1.00 92.75 224 LYS A CA 1
ATOM 1862 C C . LYS A 1 224 ? 8.474 -39.173 -0.165 1.00 92.75 224 LYS A C 1
ATOM 1864 O O . LYS A 1 224 ? 8.003 -40.308 -0.154 1.00 92.75 224 LYS A O 1
ATOM 1869 N N . SER A 1 225 ? 9.757 -38.917 0.096 1.00 92.06 225 SER A N 1
ATOM 1870 C CA . SER A 1 225 ? 10.722 -39.960 0.460 1.00 92.06 225 SER A CA 1
ATOM 1871 C C . SER A 1 225 ? 10.408 -40.600 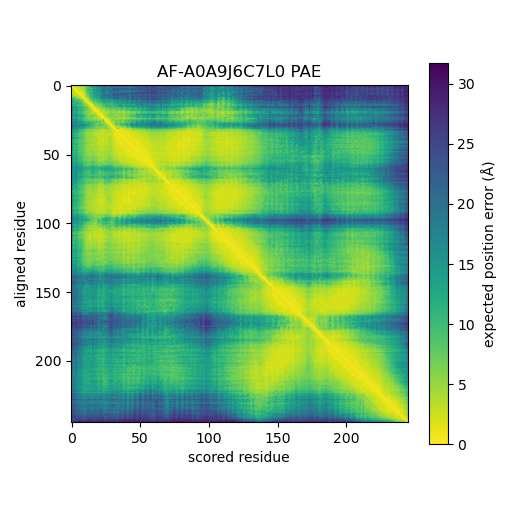1.815 1.00 92.06 225 SER A C 1
ATOM 1873 O O . SER A 1 225 ? 10.460 -41.820 1.934 1.00 92.06 225 SER A O 1
ATOM 1875 N N . GLU A 1 226 ? 9.988 -39.797 2.792 1.00 91.69 226 GLU A N 1
ATOM 1876 C CA . GLU A 1 226 ? 9.579 -40.254 4.124 1.00 91.69 226 GLU A CA 1
ATOM 1877 C C . GLU A 1 226 ? 8.344 -41.167 4.041 1.00 91.69 226 GLU A C 1
ATOM 1879 O O . GLU A 1 226 ? 8.387 -42.314 4.481 1.00 91.69 226 GLU A O 1
ATOM 1884 N N . CYS A 1 227 ? 7.302 -40.735 3.321 1.00 87.56 227 CYS A N 1
ATOM 1885 C CA . CYS A 1 227 ? 6.097 -41.540 3.103 1.00 87.56 227 CYS A CA 1
ATOM 1886 C C . CYS A 1 227 ? 6.373 -42.857 2.352 1.00 87.56 227 CYS A C 1
ATOM 1888 O O . CYS A 1 227 ? 5.733 -43.877 2.611 1.00 87.56 227 CYS A O 1
ATOM 1890 N N . TYR A 1 228 ? 7.325 -42.865 1.414 1.00 90.38 228 TYR A N 1
ATOM 1891 C CA . TYR A 1 228 ? 7.728 -44.096 0.737 1.00 90.38 228 TYR A CA 1
ATOM 1892 C C . TYR A 1 228 ? 8.375 -45.096 1.705 1.00 90.38 228 TYR A C 1
ATOM 1894 O O . TYR A 1 228 ? 8.007 -46.271 1.686 1.00 90.38 228 TYR A O 1
ATOM 1902 N N . CYS A 1 229 ? 9.287 -44.642 2.570 1.00 86.88 229 CYS A N 1
ATOM 1903 C CA . CYS A 1 229 ? 9.907 -45.485 3.595 1.00 86.88 229 CYS A CA 1
ATOM 1904 C C . CYS A 1 229 ? 8.867 -46.080 4.557 1.00 86.88 229 CYS A C 1
ATOM 1906 O O . CYS A 1 229 ? 8.890 -47.290 4.791 1.00 86.88 229 CYS A O 1
ATOM 1908 N N . ASP A 1 230 ? 7.913 -45.272 5.026 1.00 91.00 230 ASP A N 1
ATOM 1909 C CA . ASP A 1 230 ? 6.843 -45.725 5.923 1.00 91.00 230 ASP A CA 1
ATOM 1910 C C . ASP A 1 230 ? 5.980 -46.822 5.280 1.00 91.00 230 ASP A C 1
ATOM 1912 O O . ASP A 1 230 ? 5.692 -47.850 5.898 1.00 91.00 230 ASP A O 1
ATOM 1916 N N . ASN A 1 231 ? 5.599 -46.641 4.009 1.00 90.31 231 ASN A N 1
ATOM 1917 C CA . ASN A 1 231 ? 4.809 -47.627 3.268 1.00 90.31 231 ASN A CA 1
ATOM 1918 C C . ASN A 1 231 ? 5.575 -48.946 3.067 1.00 90.31 231 ASN A C 1
ATOM 1920 O O . ASN A 1 231 ? 4.994 -50.026 3.176 1.00 90.31 231 ASN A O 1
ATOM 1924 N N . VAL A 1 232 ? 6.880 -48.883 2.781 1.00 90.81 232 VAL A N 1
ATOM 1925 C CA . VAL A 1 232 ? 7.724 -50.081 2.646 1.00 90.81 232 VAL A CA 1
ATOM 1926 C C . VAL A 1 232 ? 7.834 -50.821 3.980 1.00 90.81 232 VAL A C 1
ATOM 1928 O O . VAL A 1 232 ? 7.671 -52.041 4.008 1.00 90.81 232 VAL A O 1
ATOM 1931 N N . GLU A 1 233 ? 8.050 -50.112 5.090 1.00 90.88 233 GLU A N 1
ATOM 1932 C CA . GLU A 1 233 ? 8.130 -50.726 6.420 1.00 90.88 233 GLU A CA 1
ATOM 1933 C C . GLU A 1 233 ? 6.806 -51.397 6.822 1.00 90.88 233 GLU A C 1
ATOM 1935 O O . GLU A 1 233 ? 6.808 -52.510 7.357 1.00 90.88 233 GLU A O 1
ATOM 1940 N N . GLN A 1 234 ? 5.665 -50.770 6.516 1.00 89.06 234 GLN A N 1
ATOM 1941 C CA . GLN A 1 234 ? 4.346 -51.371 6.728 1.00 89.06 234 GLN A CA 1
ATOM 1942 C C . GLN A 1 234 ? 4.165 -52.652 5.906 1.00 89.06 234 GLN A C 1
ATOM 1944 O O . GLN A 1 234 ? 3.797 -53.685 6.466 1.00 89.06 234 GLN A O 1
ATOM 1949 N N . ASN A 1 235 ? 4.484 -52.631 4.610 1.00 88.38 235 ASN A N 1
ATOM 1950 C CA . ASN A 1 235 ? 4.353 -53.803 3.737 1.00 88.38 235 ASN A CA 1
ATOM 1951 C C . ASN A 1 235 ? 5.247 -54.978 4.176 1.00 88.38 235 ASN A C 1
ATOM 1953 O O . ASN A 1 235 ? 4.826 -56.137 4.109 1.00 88.38 235 ASN A O 1
ATOM 1957 N N . LEU A 1 236 ? 6.456 -54.697 4.676 1.00 89.56 236 LEU A N 1
ATOM 1958 C CA . LEU A 1 236 ? 7.341 -55.718 5.248 1.00 89.56 236 LEU A CA 1
ATOM 1959 C C . LEU A 1 236 ? 6.761 -56.322 6.535 1.00 89.56 236 LEU A C 1
ATOM 1961 O O . LEU A 1 236 ? 6.839 -57.536 6.726 1.00 89.56 236 LEU A O 1
ATOM 1965 N N . LYS A 1 237 ? 6.135 -55.513 7.401 1.00 86.81 237 LYS A N 1
ATOM 1966 C CA . LYS A 1 237 ? 5.453 -56.014 8.607 1.00 86.81 237 LYS A CA 1
ATOM 1967 C C . LYS A 1 237 ? 4.300 -56.957 8.257 1.00 86.81 237 LYS A C 1
ATOM 1969 O O . LYS A 1 237 ? 4.225 -58.026 8.853 1.00 86.81 237 LYS A O 1
ATOM 1974 N N . TYR A 1 238 ? 3.457 -56.621 7.278 1.00 82.06 238 TYR A N 1
ATOM 1975 C CA . TYR A 1 238 ? 2.353 -57.497 6.852 1.00 82.06 238 TYR A CA 1
ATOM 1976 C C . TYR A 1 238 ? 2.845 -58.817 6.233 1.00 82.06 238 TYR A C 1
ATOM 1978 O O . TYR A 1 238 ? 2.369 -59.884 6.612 1.00 82.06 238 TYR A O 1
ATOM 1986 N N . SER A 1 239 ? 3.861 -58.769 5.366 1.00 81.25 239 SER A N 1
ATOM 1987 C CA . SER A 1 239 ? 4.414 -59.970 4.709 1.00 81.25 239 SER A CA 1
ATOM 1988 C C . SER A 1 239 ? 5.050 -60.963 5.701 1.00 81.25 239 SER A C 1
ATOM 1990 O O . SER A 1 239 ? 4.970 -62.182 5.534 1.00 81.25 239 SER A O 1
ATOM 1992 N N . ASN A 1 240 ? 5.668 -60.457 6.774 1.00 82.00 240 ASN A N 1
ATOM 1993 C CA . ASN A 1 240 ? 6.243 -61.296 7.831 1.00 82.00 240 ASN A CA 1
ATOM 1994 C C . ASN A 1 240 ? 5.173 -61.944 8.728 1.00 82.00 240 ASN A C 1
ATOM 1996 O O . ASN A 1 240 ? 5.416 -63.007 9.291 1.00 82.00 240 ASN A O 1
ATOM 2000 N N . VAL A 1 241 ? 3.992 -61.330 8.863 1.00 82.50 241 VAL A N 1
ATOM 2001 C CA . VAL A 1 241 ? 2.859 -61.914 9.602 1.00 82.50 241 VAL A CA 1
ATOM 2002 C C . VAL A 1 241 ? 2.210 -63.047 8.803 1.00 82.50 241 VAL A C 1
ATOM 2004 O O . VAL A 1 241 ? 1.828 -64.056 9.386 1.00 82.50 241 VAL A O 1
ATOM 2007 N N . GLU A 1 242 ? 2.125 -62.925 7.476 1.00 75.44 242 GLU A N 1
ATOM 2008 C CA . GLU A 1 242 ? 1.563 -63.975 6.613 1.00 75.44 242 GLU A CA 1
ATOM 2009 C C . GLU A 1 242 ? 2.473 -65.203 6.469 1.00 75.44 242 GLU A C 1
ATOM 2011 O O . GLU A 1 242 ? 1.970 -66.315 6.364 1.00 75.44 242 GLU A O 1
ATOM 2016 N N . SER A 1 243 ? 3.798 -65.029 6.496 1.00 73.94 243 SER A N 1
ATOM 2017 C CA . SER A 1 243 ? 4.762 -66.139 6.372 1.00 73.94 243 SER A CA 1
ATOM 2018 C C . SER A 1 243 ? 5.043 -66.896 7.681 1.00 73.94 243 SER A C 1
ATOM 2020 O O . SER A 1 243 ? 5.722 -67.921 7.657 1.00 73.94 243 SER A O 1
ATOM 2022 N N . GLY A 1 244 ? 4.542 -66.395 8.815 1.00 65.31 244 GLY A N 1
ATOM 2023 C CA . GLY A 1 244 ? 4.672 -67.010 10.140 1.00 65.31 244 GLY A CA 1
ATOM 2024 C C . GLY A 1 244 ? 3.497 -67.899 10.575 1.00 65.31 244 GLY A C 1
ATOM 2025 O O . GLY A 1 244 ? 3.523 -68.382 11.708 1.00 65.31 244 GLY A O 1
ATOM 2026 N N . ASN A 1 245 ? 2.492 -68.098 9.713 1.00 51.88 245 ASN A N 1
ATOM 2027 C CA . ASN A 1 245 ? 1.371 -69.037 9.881 1.00 51.88 245 ASN A CA 1
ATOM 2028 C C . ASN A 1 245 ? 1.527 -70.242 8.946 1.00 51.88 245 ASN A C 1
ATOM 2030 O O . ASN A 1 245 ? 1.071 -71.338 9.341 1.00 51.88 245 ASN A O 1
#

Foldseek 3Di:
DVVVVCVVVVVDLWDQCLVPLQDDPPDPDLADPPVLVVLVVQLCVLVVVLVVLQVVCVVLVVNVVSVVDPVSVLSVLSNVLSVLNSVSNVCSNVVVCVPPRTDDPSSSVSVVSVVVSVVVVVVVVVVVVVVVVCLLPDPPPLDLVCLCPLLVVLVVVLVVLVVCVVVQCAGPVSARPPDNQLNCPPCVPSNVVVSVVVSVVSSVVSVVSNVVSVVSVVVVVVVVVVVVVVVVVVVVVVVVVVVVD

Radius of gyration: 29.04 Å; Cα contacts (8 Å, |Δi|>4): 155; chains: 1; bounding box: 64×91×62 Å

Secondary structure (DSSP, 8-state):
-HHHHHHHTT-SS--S-GGGGTS-TT-SSS--HHHHHHHHHHHHHHHHHHHHHHHHHHHTT-HHHHTT-HHHHHHHHHHHHHHHHHHHHHHHHTTTTTT--S--HHHHHHHHHHHHHHHHHHHHHHHHHHHHHHHHHS-----GGGGHHHHHHHHHHHHHHHHHHHTT-B-TTSSBSS-TT--TTT-HHHHHHHHHHHHHHHHHHHHHHHHHHHHHHHHHHHHHHHHHHHHHHHHHHHHHHHTT-

Solvent-accessible surface area (backbone atoms only — not comparable to full-atom values): 13651 Å² total; per-residue (Å²): 110,68,68,62,52,29,56,75,67,67,68,47,85,72,55,92,59,46,60,61,71,34,49,64,94,85,56,91,54,91,61,57,69,68,60,35,52,51,32,44,53,55,17,50,53,34,43,50,53,42,49,53,56,47,52,58,24,55,76,64,71,36,52,74,63,52,73,68,43,63,68,53,54,55,41,49,53,50,20,54,42,34,42,51,43,23,50,40,21,48,42,35,58,72,52,73,49,80,83,53,78,67,65,52,71,68,55,40,53,43,50,53,52,47,55,53,50,52,50,54,54,48,53,57,49,49,56,55,49,51,62,54,49,45,66,74,71,51,85,72,86,67,48,79,80,58,40,54,55,61,33,48,55,42,48,53,49,49,52,48,53,50,52,40,53,75,74,63,48,43,41,101,82,72,44,59,59,87,44,76,72,58,32,66,84,87,38,42,68,56,21,51,51,52,50,50,53,51,33,51,49,48,39,51,53,46,50,50,51,30,49,54,51,52,53,51,52,53,51,50,53,52,55,51,50,52,54,51,51,54,53,51,54,50,53,52,55,54,54,56,58,65,74,72,113

Sequence (245 aa):
MFKAVCQKLNIDFDHDAPLKFSSSQWQRSNKCLTYVIYRWLVAIFFIFSFVNSIIFSIQRNQLIVSAIYLTRWNLLFTAITSTMGAYFATLSYNGKFTNQNQMTYGMKIYWALHNNIILFAIIISAIYWMLIFDLFIIQHPYRFSHMIYPMFCGLVYVIFTIIYTFLGGVDKYGENYVYPILNWKEKPISSIIVGTVSIICLGIMHMLICFIHTMRNKLYEYAKSECYCDNVEQNLKYSNVESGN

Mean predicted aligned error: 10.97 Å

InterPro domains:
  IPR049352 Rolling stone [PF21534] (130-219)

Organism: Polypedilum vanderplanki (NCBI:txid319348)